Protein AF-A0A5D3FH43-F1 (afdb_monomer_lite)

Secondary structure (DSSP, 8-state):
---HHHHHHHHHHHHHHHHHHHHHHHHHHHHHHHHHHHHHHHH---EEEEEETTTEEEEEEEPPPPP-PPP--HHHHHHHHHHH-GGG---PPPTTGGG-HHHHHHHHHH-GGG------HHHHHHHHHHHHHTTTEEE-TTT--EEE------PPP---------TTHHHHHHHHHHS----HHHHHHHHHHHHHHHHHHHTT--SHHHHHHHHHHHHHTT-

Foldseek 3Di:
DQDPVNVVLVVLLVVLVVVVVVVVVVVVVVVVLVVVVVCCVPPVDQKDFDQDVPPGTDGMDGDDPDDDDDDDPVVVVVVVCCVPPVVPDDDDDDPVVCVDPVVVVVCVVPPVVPDDDDDDPVVVVVQVVQCQVVQQWDQPPVPRDIDRHDHDDDDDPPPDDDDDDDPCRSVVSVVVVVPPPQPPVNVVVVVVVVVVVVVCVVVVNDPVVVVVVVVVVVVVVVD

pLDDT: mean 74.81, std 10.57, range [36.22, 91.56]

Structure (mmCIF, N/CA/C/O backbone):
data_AF-A0A5D3FH43-F1
#
_entry.id   AF-A0A5D3FH43-F1
#
loop_
_atom_site.group_PDB
_atom_site.id
_atom_site.type_symbol
_atom_site.label_atom_id
_atom_site.label_alt_id
_atom_site.label_comp_id
_atom_site.label_asym_id
_atom_site.label_entity_id
_atom_site.label_seq_id
_atom_site.pdbx_PDB_ins_code
_atom_site.Cartn_x
_atom_site.Cartn_y
_atom_site.Cartn_z
_atom_site.occupancy
_atom_site.B_iso_or_equiv
_atom_site.auth_seq_id
_atom_site.auth_comp_id
_atom_site.auth_asym_id
_atom_site.auth_atom_id
_atom_site.pdbx_PDB_model_num
ATOM 1 N N . MET A 1 1 ? -21.493 35.448 8.633 1.00 48.53 1 MET A N 1
ATOM 2 C CA . MET A 1 1 ? -20.722 34.663 7.643 1.00 48.53 1 MET A CA 1
ATOM 3 C C . MET A 1 1 ? -19.660 33.893 8.405 1.00 48.53 1 MET A C 1
ATOM 5 O O . MET A 1 1 ? -18.916 34.521 9.143 1.00 48.53 1 MET A O 1
ATOM 9 N N . THR A 1 2 ? -19.633 32.564 8.304 1.00 63.75 2 THR A N 1
ATOM 10 C CA . THR A 1 2 ? -18.610 31.732 8.960 1.00 63.75 2 THR A CA 1
ATOM 11 C C . THR A 1 2 ? -17.252 32.019 8.320 1.00 63.75 2 THR A C 1
ATOM 13 O O . THR A 1 2 ? -17.149 32.016 7.093 1.00 63.75 2 THR A O 1
ATOM 16 N N . SER A 1 3 ? -16.230 32.332 9.119 1.00 87.69 3 SER A N 1
ATOM 17 C CA . SER A 1 3 ? -14.900 32.650 8.590 1.00 87.69 3 SER A CA 1
ATOM 18 C C . SER A 1 3 ? -14.238 31.400 7.996 1.00 87.69 3 SER A C 1
ATOM 20 O O . SER A 1 3 ? -14.531 30.271 8.395 1.00 87.69 3 SER A O 1
ATOM 22 N N . LEU A 1 4 ? -13.313 31.585 7.049 1.00 81.00 4 LEU A N 1
ATOM 23 C CA . LEU A 1 4 ? -12.523 30.481 6.487 1.00 81.00 4 LEU A CA 1
ATOM 24 C C . LEU A 1 4 ? -11.744 29.724 7.577 1.00 81.00 4 LEU A C 1
ATOM 26 O O . LEU A 1 4 ? -11.594 28.508 7.501 1.00 81.00 4 LEU A O 1
ATOM 30 N N . GLN A 1 5 ? -11.293 30.436 8.612 1.00 77.25 5 GLN A N 1
ATOM 31 C CA . GLN A 1 5 ? -10.630 29.842 9.773 1.00 77.25 5 GLN A CA 1
ATOM 32 C C . GLN A 1 5 ? -11.558 28.891 10.534 1.00 77.25 5 GLN A C 1
ATOM 34 O O . GLN A 1 5 ? -11.144 27.786 10.870 1.00 77.25 5 GLN A O 1
ATOM 39 N N . GLU A 1 6 ? -12.818 29.273 10.733 1.00 80.56 6 GLU A N 1
ATOM 40 C CA . GLU A 1 6 ? -13.808 28.448 11.429 1.00 80.56 6 GLU A CA 1
ATOM 41 C C . GLU A 1 6 ? -14.182 27.197 10.616 1.00 80.56 6 GLU A C 1
ATOM 43 O O . GLU A 1 6 ? -14.268 26.090 11.146 1.00 80.56 6 GLU A O 1
ATOM 48 N N . ILE A 1 7 ? -14.317 27.338 9.294 1.00 82.69 7 ILE A N 1
ATOM 49 C CA . ILE A 1 7 ? -14.534 26.197 8.391 1.00 82.69 7 ILE A CA 1
ATOM 50 C C . ILE A 1 7 ? -13.342 25.231 8.455 1.00 82.69 7 ILE A C 1
ATOM 52 O O . ILE A 1 7 ? -13.537 24.025 8.612 1.00 82.69 7 ILE A O 1
ATOM 56 N N . ASN A 1 8 ? -12.112 25.749 8.399 1.00 82.69 8 ASN A N 1
ATOM 57 C CA . ASN A 1 8 ? -10.904 24.930 8.490 1.00 82.69 8 ASN A CA 1
ATOM 58 C C . ASN A 1 8 ? -10.793 24.231 9.853 1.00 82.69 8 ASN A C 1
ATOM 60 O O . ASN A 1 8 ? -10.507 23.035 9.891 1.00 82.69 8 ASN A O 1
ATOM 64 N N . ARG A 1 9 ? -11.091 24.924 10.962 1.00 82.62 9 ARG A N 1
ATOM 65 C CA . ARG A 1 9 ? -11.104 24.341 12.314 1.00 82.62 9 ARG A CA 1
ATOM 66 C C . ARG A 1 9 ? -12.044 23.137 12.392 1.00 82.62 9 ARG A C 1
ATOM 68 O O . ARG A 1 9 ? -11.632 22.073 12.852 1.00 82.62 9 ARG A O 1
ATOM 75 N N . ARG A 1 10 ? -13.273 23.263 11.877 1.00 85.19 10 ARG A N 1
ATOM 76 C CA . ARG A 1 10 ? -14.259 22.166 11.858 1.00 85.19 10 ARG A CA 1
ATOM 77 C C . ARG A 1 10 ? -13.770 20.944 11.081 1.00 85.19 10 ARG A C 1
ATOM 79 O O . ARG A 1 10 ? -13.979 19.817 11.524 1.00 85.19 10 ARG A O 1
ATOM 86 N N . VAL A 1 11 ? -13.115 21.157 9.939 1.00 85.94 11 VAL A N 1
ATOM 87 C CA . VAL A 1 11 ? -12.571 20.066 9.115 1.00 85.94 11 VAL A CA 1
ATOM 88 C C . VAL A 1 11 ? -11.426 19.349 9.833 1.00 85.94 11 VAL A C 1
ATOM 90 O O . VAL A 1 11 ? -11.391 18.119 9.850 1.00 85.94 11 VAL A O 1
ATOM 93 N N . VAL A 1 12 ? -10.513 20.095 10.461 1.00 87.12 12 VAL A N 1
ATOM 94 C CA . VAL A 1 12 ? -9.390 19.508 11.206 1.00 87.12 12 VAL A CA 1
ATOM 95 C C . VAL A 1 12 ? -9.900 18.716 12.415 1.00 87.12 12 VAL A C 1
ATOM 97 O O . VAL A 1 12 ? -9.485 17.574 12.601 1.00 87.12 12 VAL A O 1
ATOM 100 N N . LEU A 1 13 ? -10.865 19.248 13.173 1.00 85.12 13 LEU A N 1
ATOM 101 C CA . LEU A 1 13 ? -11.499 18.539 14.293 1.00 85.12 13 LEU A CA 1
ATOM 102 C C . LEU A 1 13 ? -12.176 17.236 13.856 1.00 85.12 13 LEU A C 1
ATOM 104 O O . LEU A 1 13 ? -11.986 16.192 14.481 1.00 85.12 13 LEU A O 1
ATOM 108 N N . ALA A 1 14 ? -12.939 17.270 12.761 1.00 82.75 14 ALA A N 1
ATOM 109 C CA . ALA A 1 14 ? -13.582 16.076 12.221 1.00 82.75 14 ALA A CA 1
ATOM 110 C C . ALA A 1 14 ? -12.554 15.006 11.814 1.00 82.75 14 ALA A C 1
ATOM 112 O O . ALA A 1 14 ? -12.770 13.820 12.070 1.00 82.75 14 ALA A O 1
ATOM 113 N N . LYS A 1 15 ? -11.415 15.419 11.236 1.00 82.38 15 LYS A N 1
ATOM 114 C CA . LYS A 1 15 ? -10.318 14.506 10.890 1.00 82.38 15 LYS A CA 1
ATOM 115 C C . LYS A 1 15 ? -9.721 13.847 12.132 1.00 82.38 15 LYS A C 1
ATOM 117 O O . LYS A 1 15 ? -9.587 12.627 12.135 1.00 82.38 15 LYS A O 1
ATOM 122 N N . VAL A 1 16 ? -9.418 14.613 13.183 1.00 84.62 16 VAL A N 1
ATOM 123 C CA . VAL A 1 16 ? -8.842 14.043 14.413 1.00 84.62 16 VAL A CA 1
ATOM 124 C C . VAL A 1 16 ? -9.813 13.057 15.074 1.00 84.62 16 VAL A C 1
ATOM 126 O O . VAL A 1 16 ? -9.422 11.935 15.388 1.00 84.62 16 VAL A O 1
ATOM 129 N N . ARG A 1 17 ? -11.105 13.401 15.173 1.00 83.06 17 ARG A N 1
ATOM 130 C CA . ARG A 1 17 ? -12.132 12.493 15.720 1.00 83.06 17 ARG A CA 1
ATOM 131 C C . ARG A 1 17 ? -12.274 11.205 14.907 1.00 83.06 17 ARG A C 1
ATOM 133 O O . ARG A 1 17 ? -12.411 10.133 15.487 1.00 83.06 17 ARG A O 1
ATOM 140 N N . SER A 1 18 ? -12.220 11.293 13.576 1.00 78.25 18 SER A N 1
ATOM 141 C CA . SER A 1 18 ? -12.262 10.112 12.705 1.00 78.25 18 SER A CA 1
ATOM 142 C C . SER A 1 18 ? -11.043 9.211 12.904 1.00 78.25 18 SER A C 1
ATOM 144 O O . SER A 1 18 ? -11.188 7.990 12.920 1.00 78.25 18 SER A O 1
ATOM 146 N N . GLU A 1 19 ? -9.849 9.790 13.038 1.00 83.94 19 GLU A N 1
ATOM 147 C CA . GLU A 1 19 ? -8.615 9.038 13.294 1.00 83.94 19 GLU A CA 1
ATOM 148 C C . GLU A 1 19 ? -8.678 8.340 14.660 1.00 83.94 19 GLU A C 1
ATOM 150 O O . GLU A 1 19 ? -8.399 7.143 14.742 1.00 83.94 19 GLU A O 1
ATOM 155 N N . ARG A 1 20 ? -9.146 9.035 15.705 1.00 81.25 20 ARG A N 1
ATOM 156 C CA . ARG A 1 20 ? -9.315 8.463 17.048 1.00 81.25 20 ARG A CA 1
ATOM 157 C C . ARG A 1 20 ? -10.347 7.339 17.083 1.00 81.25 20 ARG A C 1
ATOM 159 O O . ARG A 1 20 ? -10.037 6.258 17.560 1.00 81.25 20 ARG A O 1
ATOM 166 N N . ALA A 1 21 ? -11.523 7.545 16.491 1.00 77.38 21 ALA A N 1
ATOM 167 C CA . ALA A 1 21 ? -12.544 6.501 16.380 1.00 77.38 21 ALA A CA 1
ATOM 168 C C . ALA A 1 21 ? -12.035 5.274 15.601 1.00 77.38 21 ALA A C 1
ATOM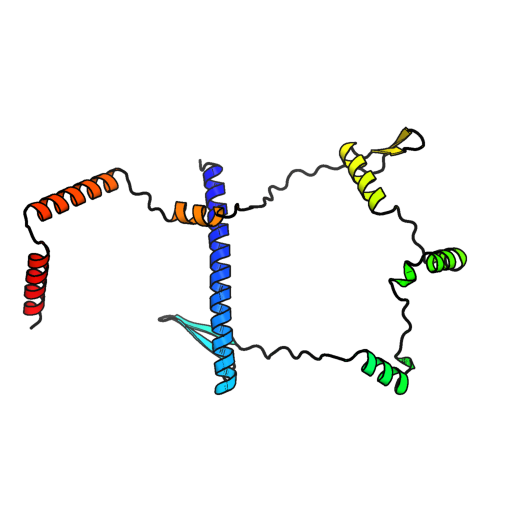 170 O O . ALA A 1 21 ? -12.389 4.140 15.915 1.00 77.38 21 ALA A O 1
ATOM 171 N N . THR A 1 22 ? -11.176 5.486 14.598 1.00 79.56 22 THR A N 1
ATOM 172 C CA . THR A 1 22 ? -10.539 4.387 13.857 1.00 79.56 22 THR A CA 1
ATOM 173 C C . THR A 1 22 ? -9.554 3.615 14.737 1.00 79.56 22 THR A C 1
ATOM 175 O O . THR A 1 22 ? -9.522 2.387 14.668 1.00 79.56 22 THR A O 1
ATOM 178 N N . ALA A 1 23 ? -8.768 4.311 15.565 1.00 76.19 23 ALA A N 1
ATOM 179 C CA . ALA A 1 23 ? -7.858 3.688 16.524 1.00 76.19 23 ALA A CA 1
ATOM 180 C C . ALA A 1 23 ? -8.623 2.916 17.612 1.00 76.19 23 ALA A C 1
ATOM 182 O O . ALA A 1 23 ? -8.384 1.728 17.785 1.00 76.19 23 ALA A O 1
ATOM 183 N N . GLU A 1 24 ? -9.621 3.541 18.243 1.00 77.38 24 GLU A N 1
ATOM 184 C CA . GLU A 1 24 ? -10.489 2.908 19.246 1.00 77.38 24 GLU A CA 1
ATOM 185 C C . GLU A 1 24 ? -11.175 1.649 18.689 1.00 77.38 24 GLU A C 1
ATOM 187 O O . GLU A 1 24 ? -11.206 0.605 19.340 1.00 77.38 24 GLU A O 1
ATOM 192 N N . TYR A 1 25 ? -11.679 1.710 17.450 1.00 76.25 25 TYR A N 1
ATOM 193 C CA . TYR A 1 25 ? -12.242 0.542 16.772 1.00 76.25 25 TYR A CA 1
ATOM 194 C C . TYR A 1 25 ? -11.202 -0.562 16.558 1.00 76.25 25 TYR A C 1
ATOM 196 O O . TYR A 1 25 ? -11.518 -1.739 16.731 1.00 76.25 25 TYR A O 1
ATOM 204 N N . LYS A 1 26 ? -9.973 -0.204 16.169 1.00 79.06 26 LYS A N 1
ATOM 205 C CA . LYS A 1 26 ? -8.891 -1.169 15.961 1.00 79.06 26 LYS A CA 1
ATOM 206 C C . LYS A 1 26 ? -8.534 -1.881 17.267 1.00 79.06 26 LYS A C 1
ATOM 208 O O . LYS A 1 26 ? -8.472 -3.108 17.264 1.00 79.06 26 LYS A O 1
ATOM 213 N N . ASP A 1 27 ? -8.383 -1.139 18.358 1.00 78.25 27 ASP A N 1
ATOM 214 C CA . ASP A 1 27 ? -8.044 -1.688 19.673 1.00 78.25 27 ASP A CA 1
ATOM 215 C C . ASP A 1 27 ? -9.171 -2.593 20.199 1.00 78.25 27 ASP A C 1
ATOM 217 O O . ASP A 1 27 ? -8.938 -3.738 20.591 1.00 78.25 27 ASP A O 1
ATOM 221 N N . ALA A 1 28 ? -10.425 -2.131 20.118 1.00 75.75 28 ALA A N 1
ATOM 222 C CA . ALA A 1 28 ? -11.593 -2.921 20.514 1.00 75.75 28 ALA A CA 1
ATOM 223 C C . ALA A 1 28 ? -11.732 -4.205 19.683 1.00 7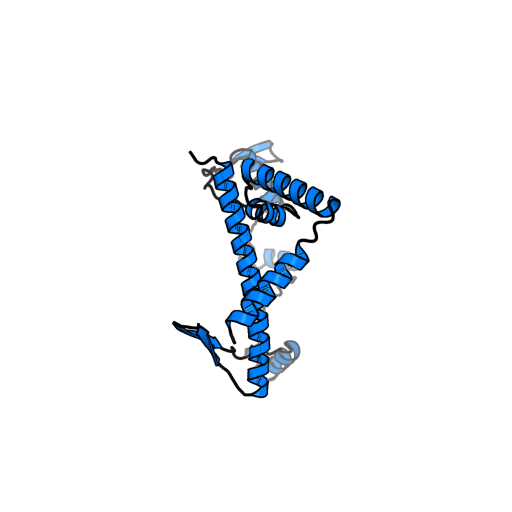5.75 28 ALA A C 1
ATOM 225 O O . ALA A 1 28 ? -12.097 -5.264 20.202 1.00 75.75 28 ALA A O 1
ATOM 226 N N . ARG A 1 29 ? -11.424 -4.125 18.386 1.00 77.06 29 ARG A N 1
ATOM 227 C CA . ARG A 1 29 ? -11.418 -5.279 17.493 1.00 77.06 29 ARG A CA 1
ATOM 228 C C . ARG A 1 29 ? -10.328 -6.277 17.869 1.00 77.06 29 ARG A C 1
ATOM 230 O O . ARG A 1 29 ? -10.622 -7.467 17.906 1.00 77.06 29 ARG A O 1
ATOM 237 N N . GLU A 1 30 ? -9.114 -5.824 18.163 1.00 79.25 30 GLU A N 1
ATOM 238 C CA . GLU A 1 30 ? -8.016 -6.704 18.573 1.00 79.25 30 GLU A CA 1
ATOM 239 C C . GLU A 1 30 ? -8.351 -7.448 19.875 1.00 79.25 30 GLU A C 1
ATOM 241 O O . GLU A 1 30 ? -8.216 -8.671 19.946 1.00 79.25 30 GLU A O 1
ATOM 246 N N . MET A 1 31 ? -8.898 -6.743 20.872 1.00 75.38 31 MET A N 1
ATOM 247 C CA . MET A 1 31 ? -9.379 -7.363 22.112 1.00 75.38 31 MET A CA 1
ATOM 248 C C . MET A 1 31 ? -10.475 -8.407 21.849 1.00 75.38 31 MET A C 1
ATOM 250 O O . MET A 1 31 ? -10.443 -9.504 22.414 1.00 75.38 31 MET A O 1
ATOM 254 N N . ALA A 1 32 ? -11.438 -8.091 20.976 1.00 76.31 32 ALA A N 1
ATOM 255 C CA . ALA A 1 32 ? -12.510 -9.013 20.612 1.00 76.31 32 ALA A CA 1
ATOM 256 C C . ALA A 1 32 ? -11.983 -10.252 19.867 1.00 76.31 32 ALA A C 1
ATOM 258 O O . ALA A 1 32 ? -12.415 -11.367 20.158 1.00 76.31 32 ALA A O 1
ATOM 259 N N . GLU A 1 33 ? -11.035 -10.083 18.941 1.00 75.69 33 GLU A N 1
ATOM 260 C CA . GLU A 1 33 ? -10.400 -11.182 18.206 1.00 75.69 33 GLU A CA 1
ATOM 261 C C . GLU A 1 33 ? -9.631 -12.117 19.155 1.00 75.69 33 GLU A C 1
ATOM 263 O O . GLU A 1 33 ? -9.796 -13.336 19.068 1.00 75.69 33 GLU A O 1
ATOM 268 N N . GLN A 1 34 ? -8.868 -11.580 20.114 1.00 78.06 34 GLN A N 1
ATOM 269 C CA . GLN A 1 34 ? -8.155 -12.383 21.117 1.00 78.06 34 GLN A CA 1
ATOM 270 C C . GLN A 1 34 ? -9.115 -13.170 22.024 1.00 78.06 34 GLN A C 1
ATOM 272 O O . GLN A 1 34 ? -8.924 -14.373 22.237 1.00 78.06 34 GLN A O 1
ATOM 277 N N . ALA A 1 35 ? -10.167 -12.520 22.531 1.00 75.38 35 ALA A N 1
ATOM 278 C CA . ALA A 1 35 ? -11.159 -13.158 23.393 1.00 75.38 35 ALA A CA 1
ATOM 279 C C . ALA A 1 35 ? -11.933 -14.266 22.659 1.00 75.38 35 ALA A C 1
ATOM 281 O O . ALA A 1 35 ? -12.116 -15.361 23.195 1.00 75.38 35 ALA A O 1
ATOM 282 N N . LEU A 1 36 ? -12.331 -14.018 21.408 1.00 70.62 36 LEU A N 1
ATOM 283 C CA . LEU A 1 36 ? -13.022 -15.006 20.580 1.00 70.62 36 LEU A CA 1
ATOM 284 C C . LEU A 1 36 ? -12.109 -16.160 20.163 1.00 70.62 36 LEU A C 1
ATOM 286 O O . LEU A 1 36 ? -12.548 -17.305 20.178 1.00 70.62 36 LEU A O 1
ATOM 290 N N . ALA A 1 37 ? -10.836 -15.905 19.851 1.00 71.00 37 ALA A N 1
ATOM 291 C CA . ALA A 1 37 ? -9.873 -16.966 19.564 1.00 71.00 37 ALA A CA 1
ATOM 292 C C . ALA A 1 37 ? -9.640 -17.876 20.785 1.00 71.00 37 ALA A C 1
ATOM 294 O O . ALA A 1 37 ? -9.527 -19.096 20.640 1.00 71.00 37 ALA A O 1
ATOM 295 N N . ALA A 1 38 ? -9.597 -17.306 21.994 1.00 73.38 38 ALA A N 1
ATOM 296 C CA . ALA A 1 38 ? -9.505 -18.072 23.235 1.00 73.38 38 ALA A CA 1
ATOM 297 C C . ALA A 1 38 ? -10.772 -18.907 23.499 1.00 73.38 38 ALA A C 1
ATOM 299 O O . ALA A 1 38 ? -10.658 -20.075 23.877 1.00 73.38 38 ALA A O 1
ATOM 300 N N . ALA A 1 39 ? -11.959 -18.339 23.258 1.00 68.81 39 ALA A N 1
ATOM 301 C CA . ALA A 1 39 ? -13.238 -19.038 23.387 1.00 68.81 39 ALA A CA 1
ATOM 302 C C . ALA A 1 39 ? -13.390 -20.169 22.354 1.00 68.81 39 ALA A C 1
ATOM 304 O O . ALA A 1 39 ? -13.775 -21.280 22.710 1.00 68.81 39 ALA A O 1
ATOM 305 N N . TYR A 1 40 ? -12.995 -19.942 21.097 1.00 66.88 40 TYR A N 1
ATOM 306 C CA . TYR A 1 40 ? -12.991 -20.974 20.058 1.00 66.88 40 TYR A CA 1
ATOM 307 C C . TYR A 1 40 ? -12.088 -22.157 20.436 1.00 66.88 40 TYR A C 1
ATOM 309 O O . TYR A 1 40 ? -12.510 -23.307 20.348 1.00 66.88 40 TYR A O 1
ATOM 317 N N . LYS A 1 41 ? -10.870 -21.896 20.935 1.00 66.38 41 LYS A N 1
ATOM 318 C CA . LYS A 1 41 ? -9.932 -22.955 21.357 1.00 66.38 41 LYS A CA 1
ATOM 319 C C . LYS A 1 41 ? -10.423 -23.787 22.545 1.00 66.38 41 LYS A C 1
ATOM 321 O O . LYS A 1 41 ? -10.066 -24.957 22.633 1.00 66.38 41 LYS A O 1
ATOM 326 N N . LYS A 1 42 ? -11.168 -23.189 23.481 1.00 70.38 42 LYS A N 1
ATOM 327 C CA . LYS A 1 42 ? -11.619 -23.865 24.711 1.00 70.38 42 LYS A CA 1
ATOM 328 C C . LYS A 1 42 ? -12.984 -24.533 24.569 1.00 70.38 42 LYS A C 1
ATOM 330 O O . LYS A 1 42 ? -13.190 -25.603 25.128 1.00 70.38 42 LYS A O 1
ATOM 335 N N . GLU A 1 43 ? -13.903 -23.897 23.851 1.00 71.81 43 GLU A N 1
ATOM 336 C CA . GLU A 1 43 ? -15.333 -24.230 23.868 1.00 71.81 43 GLU A CA 1
ATOM 337 C C . GLU A 1 43 ? -15.918 -24.437 22.460 1.00 71.81 43 GLU A C 1
ATOM 339 O O . GLU A 1 43 ? -17.092 -24.769 22.326 1.00 71.81 43 GLU A O 1
ATOM 344 N N . GLY A 1 44 ? -15.124 -24.252 21.395 1.00 63.91 44 GLY A N 1
ATOM 345 C CA . GLY A 1 44 ? -15.575 -24.419 20.007 1.00 63.91 44 GLY A CA 1
ATOM 346 C C . GLY A 1 44 ? -16.552 -23.338 19.530 1.00 63.91 44 GLY A C 1
ATOM 347 O O . GLY A 1 44 ? -17.257 -23.526 18.541 1.00 63.91 44 GLY A O 1
ATOM 348 N N . VAL A 1 45 ? -16.632 -22.203 20.230 1.00 66.88 45 VAL A N 1
ATOM 349 C CA . VAL A 1 45 ? -17.583 -21.130 19.914 1.00 66.88 45 VAL A CA 1
ATOM 350 C C . VAL A 1 45 ? -17.099 -20.324 18.705 1.00 66.88 45 VAL A C 1
ATOM 352 O O . VAL A 1 45 ? -16.169 -19.528 18.798 1.00 66.88 45 VAL A O 1
ATOM 355 N N . GLU A 1 46 ? -17.753 -20.512 17.558 1.00 60.28 46 GLU A N 1
ATOM 356 C CA . GLU A 1 46 ? -17.418 -19.829 16.295 1.00 60.28 46 GLU A CA 1
ATOM 357 C C . GLU A 1 46 ? -18.069 -18.446 16.138 1.00 60.28 46 GLU A C 1
ATOM 359 O O . GLU A 1 46 ? -17.593 -17.612 15.361 1.00 60.28 46 GLU A O 1
ATOM 364 N N . LYS A 1 47 ? -19.190 -18.202 16.830 1.00 68.19 47 LYS A N 1
ATOM 365 C CA . LYS A 1 47 ? -20.029 -17.004 16.668 1.00 68.19 47 LYS A CA 1
ATOM 366 C C . LYS A 1 47 ? -20.593 -16.542 18.004 1.00 68.19 47 LYS A C 1
ATOM 368 O O . LYS A 1 47 ? -21.204 -17.335 18.713 1.00 68.19 47 LYS A O 1
ATOM 373 N N . LEU A 1 48 ? -20.490 -15.245 18.289 1.00 71.69 48 LEU A N 1
ATOM 374 C CA . LEU A 1 48 ? -21.089 -14.621 19.470 1.00 71.69 48 LEU A CA 1
ATOM 375 C C . LEU A 1 48 ? -22.044 -13.494 19.059 1.00 71.69 48 LEU A C 1
ATOM 377 O O . LEU A 1 48 ? -21.697 -12.643 18.239 1.00 71.69 48 LEU A O 1
ATOM 381 N N . ALA A 1 49 ? -23.262 -13.487 19.601 1.00 73.06 49 ALA A N 1
ATOM 382 C CA . ALA A 1 49 ? -24.238 -12.429 19.347 1.00 73.06 49 ALA A CA 1
ATOM 383 C C . ALA A 1 49 ? -23.939 -11.184 20.201 1.00 73.06 49 ALA A C 1
ATOM 385 O O . ALA A 1 49 ? -23.652 -11.302 21.388 1.00 73.06 49 ALA A O 1
ATOM 386 N N . VAL A 1 50 ? -24.066 -9.998 19.607 1.00 75.12 50 VAL A N 1
ATOM 387 C CA . VAL A 1 50 ? -23.989 -8.705 20.298 1.00 75.12 50 VAL A CA 1
ATOM 388 C C . VAL A 1 50 ? -25.408 -8.257 20.634 1.00 75.12 50 VAL A C 1
ATOM 390 O O . VAL A 1 50 ? -26.242 -8.105 19.736 1.00 75.12 50 VAL A O 1
ATOM 393 N N . LEU A 1 51 ? -25.680 -8.064 21.922 1.00 70.88 51 LEU A N 1
ATOM 394 C CA . LEU A 1 51 ? -26.969 -7.633 22.462 1.00 70.88 51 LEU A CA 1
ATOM 395 C C . LEU A 1 51 ? -26.818 -6.224 23.046 1.00 70.88 51 LEU A C 1
ATOM 397 O O . LEU A 1 51 ? -25.857 -5.972 23.770 1.00 70.88 51 LEU A O 1
ATOM 401 N N . LEU A 1 52 ? -27.767 -5.330 22.766 1.00 63.78 52 LEU A N 1
ATOM 402 C CA . LEU A 1 52 ? -27.859 -4.033 23.441 1.00 63.78 52 LEU A CA 1
ATOM 403 C C . LEU A 1 52 ? -29.037 -4.021 24.427 1.00 63.78 52 LEU A C 1
ATOM 405 O O . LEU A 1 52 ? -30.126 -4.496 24.075 1.00 63.78 52 LEU A O 1
ATOM 409 N N . PRO A 1 53 ? -28.860 -3.455 25.639 1.00 58.50 53 PRO A N 1
ATOM 410 C CA . PRO A 1 53 ? -29.949 -3.289 26.597 1.00 58.50 53 PRO A CA 1
ATOM 411 C C . PRO A 1 53 ? -31.117 -2.515 25.972 1.00 58.50 53 PRO A C 1
ATOM 413 O O . PRO A 1 53 ? -30.934 -1.426 25.436 1.00 58.50 53 PRO A O 1
ATOM 416 N N . GLY A 1 54 ? -32.317 -3.096 25.998 1.00 66.56 54 GLY A N 1
ATOM 417 C CA . GLY A 1 54 ? -33.540 -2.489 25.455 1.00 66.56 54 GLY A CA 1
ATOM 418 C C . GLY A 1 54 ? -33.776 -2.662 23.946 1.00 66.56 54 GLY A C 1
ATOM 419 O O . GLY A 1 54 ? -34.917 -2.532 23.515 1.00 66.56 54 GLY A O 1
ATOM 420 N N . ALA A 1 55 ? -32.758 -3.012 23.149 1.00 63.03 55 ALA A N 1
ATOM 421 C CA . ALA A 1 55 ? -32.880 -3.164 21.688 1.00 63.03 55 ALA A CA 1
ATOM 422 C C . ALA A 1 55 ? -32.740 -4.617 21.187 1.00 63.03 55 ALA A C 1
ATOM 424 O O . ALA A 1 55 ? -33.027 -4.908 20.027 1.00 63.03 55 ALA A O 1
ATOM 425 N N . GLY A 1 56 ? -32.317 -5.546 22.051 1.00 75.00 56 GLY A N 1
ATOM 426 C CA . GLY A 1 56 ? -32.128 -6.949 21.683 1.00 75.00 56 GLY A CA 1
ATOM 427 C C . GLY A 1 56 ? -30.849 -7.178 20.871 1.00 75.00 56 GLY A C 1
ATOM 428 O O . GLY A 1 56 ? -29.838 -6.507 21.079 1.00 75.00 56 GLY A O 1
ATOM 429 N N . LYS A 1 57 ? -30.855 -8.179 19.981 1.00 72.31 57 LYS A N 1
ATOM 430 C CA . LYS A 1 57 ? -29.680 -8.564 19.178 1.00 72.31 57 LYS A CA 1
ATOM 431 C C . LYS A 1 57 ? -29.441 -7.568 18.053 1.00 72.31 57 LYS A C 1
ATOM 433 O O . LYS A 1 57 ? -30.288 -7.416 17.181 1.00 72.31 57 LYS A O 1
ATOM 438 N N . VAL A 1 58 ? -28.252 -6.975 18.037 1.00 68.75 58 VAL A N 1
ATOM 439 C CA . VAL A 1 58 ? -27.872 -5.942 17.063 1.00 68.75 58 VAL A CA 1
ATOM 440 C C . VAL A 1 58 ? -26.808 -6.396 16.070 1.00 68.75 58 VAL A C 1
ATOM 442 O O . VAL A 1 58 ? -26.782 -5.908 14.946 1.00 68.75 58 VAL A O 1
ATOM 445 N N . ALA A 1 59 ? -25.949 -7.350 16.440 1.00 72.25 59 ALA A N 1
ATOM 446 C CA . ALA A 1 59 ? -24.914 -7.879 15.552 1.00 72.25 59 ALA A CA 1
ATOM 447 C C . ALA A 1 59 ? -24.453 -9.282 15.984 1.00 72.25 59 ALA A C 1
ATOM 449 O O . ALA A 1 59 ? -24.954 -9.852 16.957 1.00 72.25 59 ALA A O 1
ATOM 450 N N . ALA A 1 60 ? -23.502 -9.860 15.254 1.00 71.25 60 ALA A N 1
ATOM 451 C CA . ALA A 1 60 ? -22.752 -11.032 15.687 1.00 71.25 60 ALA A CA 1
ATOM 452 C C . ALA A 1 60 ? -21.291 -10.911 15.238 1.00 71.25 60 ALA A C 1
ATOM 454 O O . ALA A 1 60 ? -21.027 -10.460 14.124 1.00 71.25 60 ALA A O 1
ATOM 455 N N . VAL A 1 61 ? -20.361 -11.344 16.086 1.00 67.25 61 VAL A N 1
ATOM 456 C CA . VAL A 1 61 ? -18.928 -11.421 15.776 1.00 67.25 61 VAL A CA 1
ATOM 457 C C . VAL A 1 61 ? -18.581 -12.886 15.519 1.00 67.25 61 VAL A C 1
ATOM 459 O O . VAL A 1 61 ? -18.962 -13.760 16.294 1.00 67.25 61 VAL A O 1
ATOM 462 N N . THR A 1 62 ? -17.933 -13.167 14.388 1.00 66.19 62 THR A N 1
ATOM 463 C CA . THR A 1 62 ? -17.621 -14.528 13.917 1.00 66.19 62 THR A CA 1
ATOM 464 C C . THR A 1 62 ? -16.114 -14.693 13.776 1.00 66.19 62 THR A C 1
ATOM 46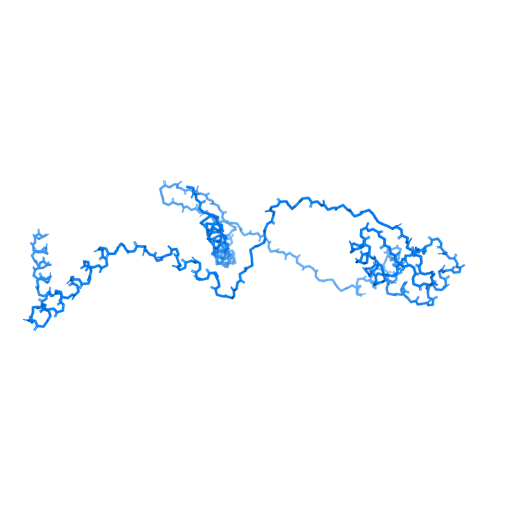6 O O . THR A 1 62 ? -15.460 -13.817 13.208 1.00 66.19 62 THR A O 1
ATOM 469 N N . VAL A 1 63 ? -15.576 -15.825 14.228 1.00 62.47 63 VAL A N 1
ATOM 470 C CA . VAL A 1 63 ? -14.182 -16.210 13.978 1.00 62.47 63 VAL A CA 1
ATOM 471 C C . VAL A 1 63 ? -14.063 -16.681 12.529 1.00 62.47 63 VAL A C 1
ATOM 473 O O . VAL A 1 63 ? -14.697 -17.654 12.125 1.00 62.47 63 VAL A O 1
ATOM 476 N N . LYS A 1 64 ? -13.273 -15.975 11.713 1.00 58.28 64 LYS A N 1
ATOM 477 C CA . LYS A 1 64 ? -12.899 -16.472 10.382 1.00 58.28 64 LYS A CA 1
ATOM 478 C C . LYS A 1 64 ? -11.898 -17.612 10.563 1.00 58.28 64 LYS A C 1
ATOM 480 O O . LYS A 1 64 ? -10.985 -17.481 11.375 1.00 58.28 64 LYS A O 1
ATOM 485 N N . GLN A 1 65 ? -12.069 -18.709 9.823 1.00 51.94 65 GLN A N 1
ATOM 486 C CA . GLN A 1 65 ? -11.084 -19.792 9.804 1.00 51.94 65 GLN A CA 1
ATOM 487 C C . GLN A 1 65 ? -9.689 -19.217 9.534 1.00 51.94 65 GLN A C 1
ATOM 489 O O . GLN A 1 65 ? -9.535 -18.327 8.694 1.00 51.94 65 GLN A O 1
ATOM 494 N N . GLY A 1 66 ? -8.703 -19.693 10.299 1.00 49.81 66 GLY A N 1
ATOM 495 C CA . GLY A 1 66 ? -7.323 -19.241 10.180 1.00 49.81 66 GLY A CA 1
ATOM 496 C C . GLY A 1 66 ? -6.815 -19.442 8.757 1.00 49.81 66 GLY A C 1
ATOM 497 O O . GLY A 1 66 ? -7.111 -20.452 8.121 1.00 49.81 66 GLY A O 1
ATOM 498 N N . THR A 1 67 ? -6.069 -18.464 8.255 1.00 36.22 67 THR A N 1
ATOM 499 C CA . THR A 1 67 ? -5.422 -18.555 6.949 1.00 36.22 67 THR A CA 1
ATOM 500 C C . THR A 1 67 ? -4.507 -19.778 6.933 1.00 36.22 67 THR A C 1
ATOM 502 O O . THR A 1 67 ? -3.573 -19.861 7.728 1.00 36.22 67 THR A O 1
ATOM 505 N N . VAL A 1 68 ? -4.776 -20.731 6.041 1.00 50.31 68 VAL A N 1
ATOM 506 C CA . VAL A 1 68 ? -3.855 -21.835 5.762 1.00 50.31 68 VAL A CA 1
ATOM 507 C C . VAL A 1 68 ? -2.733 -21.264 4.901 1.00 50.31 68 VAL A C 1
ATOM 509 O O . VAL A 1 68 ? -2.946 -20.963 3.730 1.00 50.31 68 VAL A O 1
ATOM 512 N N . SER A 1 69 ? -1.558 -21.058 5.488 1.00 38.59 69 SER A N 1
ATOM 513 C CA . SER A 1 69 ? -0.338 -20.749 4.742 1.00 38.59 69 SER A CA 1
ATOM 514 C C . SER A 1 69 ? 0.423 -22.045 4.489 1.00 38.59 69 SER A C 1
ATOM 516 O O . SER A 1 69 ? 0.767 -22.751 5.436 1.00 38.59 69 SER A O 1
ATOM 518 N N . VAL A 1 70 ? 0.675 -22.350 3.220 1.00 55.66 70 VAL A N 1
ATOM 519 C CA . VAL A 1 70 ? 1.560 -23.439 2.801 1.00 55.66 70 VAL A CA 1
ATOM 520 C C . VAL A 1 70 ? 2.870 -22.794 2.365 1.00 55.66 70 VAL A C 1
ATOM 522 O O . VAL A 1 70 ? 2.862 -21.939 1.485 1.00 55.66 70 VAL A O 1
ATOM 525 N N . GLU A 1 71 ? 3.969 -23.166 3.013 1.00 53.47 71 GLU A N 1
ATOM 526 C CA . GLU A 1 71 ? 5.321 -22.780 2.612 1.00 53.47 71 GLU A CA 1
ATOM 527 C C . GLU A 1 71 ? 5.898 -23.937 1.797 1.00 53.47 71 GLU A C 1
ATOM 529 O O . GLU A 1 71 ? 5.952 -25.072 2.276 1.00 53.47 71 GLU A O 1
ATOM 534 N N . VAL A 1 72 ? 6.227 -23.667 0.537 1.00 76.25 72 VAL A N 1
ATOM 535 C CA . VAL A 1 72 ? 6.727 -24.666 -0.407 1.00 76.25 72 VAL A CA 1
ATOM 536 C C . VAL A 1 72 ? 8.222 -24.452 -0.585 1.00 76.25 72 VAL A C 1
ATOM 538 O O . VAL A 1 72 ? 8.672 -23.331 -0.812 1.00 76.25 72 VAL A O 1
ATOM 541 N N . ASP A 1 73 ? 8.990 -25.533 -0.492 1.00 80.88 73 ASP A N 1
ATOM 542 C CA . ASP A 1 73 ? 10.384 -25.542 -0.925 1.00 80.88 73 ASP A CA 1
ATOM 543 C C . ASP A 1 73 ? 10.415 -25.641 -2.455 1.00 80.88 73 ASP A C 1
ATOM 545 O O . ASP A 1 73 ? 10.242 -26.718 -3.027 1.00 80.88 73 ASP A O 1
ATOM 549 N N . GLU A 1 74 ? 10.595 -24.497 -3.111 1.00 79.25 74 GLU A N 1
ATOM 550 C CA . GLU A 1 74 ? 10.608 -24.385 -4.573 1.00 79.25 74 GLU A CA 1
ATOM 551 C C . GLU A 1 74 ? 11.727 -25.214 -5.223 1.00 79.25 74 GLU A C 1
ATOM 553 O O . GLU A 1 74 ? 11.557 -25.707 -6.336 1.00 79.25 74 GLU A O 1
ATOM 558 N N . ALA A 1 75 ? 12.858 -25.430 -4.539 1.00 77.62 75 ALA A N 1
ATOM 559 C CA . ALA A 1 75 ? 13.952 -26.237 -5.079 1.00 77.62 75 ALA A CA 1
ATOM 560 C C . ALA A 1 75 ? 13.605 -27.731 -5.046 1.00 77.62 75 ALA A C 1
ATOM 562 O O . ALA A 1 75 ? 13.836 -28.447 -6.022 1.00 77.62 75 ALA A O 1
ATOM 563 N N . ALA A 1 76 ? 13.010 -28.197 -3.944 1.00 80.50 76 ALA A N 1
ATOM 564 C CA . ALA A 1 76 ? 12.516 -29.567 -3.844 1.00 80.50 76 ALA A CA 1
ATOM 565 C C . ALA A 1 76 ? 11.334 -29.814 -4.793 1.00 80.50 76 ALA A C 1
ATOM 567 O O . ALA A 1 76 ? 11.244 -30.887 -5.396 1.00 80.50 76 ALA A O 1
ATOM 568 N N . LEU A 1 77 ? 10.450 -28.824 -4.959 1.00 79.62 77 LEU A N 1
ATOM 569 C CA . LEU A 1 77 ? 9.348 -28.888 -5.913 1.00 79.62 77 LEU A CA 1
ATOM 570 C C . LEU A 1 77 ? 9.874 -28.989 -7.346 1.00 79.62 77 LEU A C 1
ATOM 572 O O . LEU A 1 77 ? 9.489 -29.918 -8.050 1.00 79.62 77 LEU A O 1
ATOM 576 N N . LEU A 1 78 ? 10.784 -28.099 -7.754 1.00 83.62 78 LEU A N 1
ATOM 577 C CA . LEU A 1 78 ? 11.374 -28.116 -9.092 1.00 83.62 78 LEU A CA 1
ATOM 578 C C . LEU A 1 78 ? 12.064 -29.452 -9.380 1.00 83.62 78 LEU A C 1
ATOM 580 O O . LEU A 1 78 ? 11.762 -30.064 -10.395 1.00 83.62 78 LEU A O 1
ATOM 584 N N . ALA A 1 79 ? 12.899 -29.955 -8.465 1.00 82.94 79 ALA A N 1
ATOM 585 C CA . ALA A 1 79 ? 13.566 -31.246 -8.643 1.00 82.94 79 ALA A CA 1
ATOM 586 C C . ALA A 1 79 ? 12.565 -32.409 -8.779 1.00 82.94 79 ALA A C 1
ATOM 588 O O . ALA A 1 79 ? 12.744 -33.304 -9.603 1.00 82.94 79 ALA A O 1
ATOM 589 N N . THR A 1 80 ? 11.477 -32.379 -8.002 1.00 77.81 80 THR A N 1
ATOM 590 C CA . THR A 1 80 ? 10.426 -33.404 -8.073 1.00 77.81 80 THR A CA 1
ATOM 591 C C . THR A 1 80 ? 9.671 -33.338 -9.402 1.00 77.81 80 THR A C 1
ATOM 593 O O . THR A 1 80 ? 9.374 -34.381 -9.988 1.00 77.81 80 THR A O 1
ATOM 596 N N . VAL A 1 81 ? 9.364 -32.132 -9.889 1.00 84.81 81 VAL A N 1
ATOM 597 C CA . VAL A 1 81 ? 8.674 -31.916 -11.169 1.00 84.81 81 VAL A CA 1
ATOM 598 C C . VAL A 1 81 ? 9.592 -32.261 -12.343 1.00 84.81 81 VAL A C 1
ATOM 600 O O . VAL A 1 81 ? 9.151 -32.967 -13.239 1.00 84.81 81 VAL A O 1
ATOM 603 N N . GLU A 1 82 ? 10.872 -31.889 -12.312 1.00 86.06 82 GLU A N 1
ATOM 604 C CA . GLU A 1 82 ? 11.869 -32.298 -13.313 1.00 86.06 82 GLU A CA 1
ATOM 605 C C . GLU A 1 82 ? 11.993 -33.827 -13.419 1.00 86.06 82 GLU A C 1
ATOM 607 O O . GLU A 1 82 ? 12.124 -34.363 -14.519 1.00 86.06 82 GLU A O 1
ATOM 612 N N . GLU A 1 83 ? 11.920 -34.543 -12.292 1.00 87.62 83 GLU A N 1
ATOM 613 C CA . GLU A 1 83 ? 12.012 -36.006 -12.266 1.00 87.62 83 GLU A CA 1
ATOM 614 C C . GLU A 1 83 ? 10.735 -36.696 -12.773 1.00 87.62 83 GLU A C 1
ATOM 616 O O . GLU A 1 83 ? 10.814 -37.690 -13.498 1.00 87.62 83 GLU A O 1
ATOM 621 N N . HIS A 1 84 ? 9.553 -36.193 -12.404 1.00 75.81 84 HIS A N 1
ATOM 622 C CA . HIS A 1 84 ? 8.288 -36.901 -12.641 1.00 75.81 84 HIS A CA 1
ATOM 623 C C . HIS A 1 84 ? 7.481 -36.361 -13.828 1.00 75.81 84 HIS A C 1
ATOM 625 O O . HIS A 1 84 ? 6.707 -37.112 -14.424 1.00 75.81 84 HIS A O 1
ATOM 631 N N . GLN A 1 85 ? 7.609 -35.073 -14.145 1.00 81.56 85 GLN A N 1
ATOM 632 C CA . GLN A 1 85 ? 6.848 -34.356 -15.175 1.00 81.56 85 GLN A CA 1
ATOM 633 C C . GLN A 1 85 ? 7.707 -33.248 -15.820 1.00 81.56 85 GLN A C 1
ATOM 635 O O . GLN A 1 85 ? 7.389 -32.066 -15.698 1.00 81.56 85 GLN A O 1
ATOM 640 N N . PRO A 1 86 ? 8.797 -33.603 -16.524 1.00 84.00 86 PRO A N 1
ATOM 641 C CA . PRO A 1 86 ? 9.730 -32.621 -17.084 1.00 84.00 86 PRO A CA 1
ATOM 642 C C . PRO A 1 86 ? 9.089 -31.685 -18.118 1.00 84.00 86 PRO A C 1
ATOM 644 O O . PRO A 1 86 ? 9.554 -30.563 -18.294 1.00 84.00 86 PRO A O 1
ATOM 647 N N . ASP A 1 87 ? 8.009 -32.116 -18.776 1.00 84.44 87 ASP A N 1
ATOM 648 C CA . ASP A 1 87 ? 7.273 -31.301 -19.751 1.00 84.44 87 ASP A CA 1
ATOM 649 C C . ASP A 1 87 ? 6.556 -30.093 -19.108 1.00 84.44 87 ASP A C 1
ATOM 651 O O . ASP A 1 87 ? 6.192 -29.155 -19.814 1.00 84.44 87 ASP A O 1
ATOM 655 N N . GLU A 1 88 ? 6.380 -30.091 -17.781 1.00 83.19 88 GLU A N 1
ATOM 656 C CA . GLU A 1 88 ? 5.794 -28.980 -17.013 1.00 83.19 88 GLU A CA 1
ATOM 657 C C . GLU A 1 88 ? 6.849 -27.953 -16.553 1.00 83.19 88 GLU A C 1
ATOM 659 O O . GLU A 1 88 ? 6.514 -26.951 -15.919 1.00 83.19 88 GLU A O 1
ATOM 664 N N . VAL A 1 89 ? 8.132 -28.170 -16.870 1.00 80.19 89 VAL A N 1
ATOM 665 C CA . VAL A 1 89 ? 9.220 -27.244 -16.529 1.00 80.19 89 VAL A CA 1
ATOM 666 C C . VAL A 1 89 ? 9.473 -26.288 -17.689 1.00 80.19 89 VAL A C 1
ATOM 668 O O . VAL A 1 89 ? 9.996 -26.660 -18.740 1.00 80.19 89 VAL A O 1
ATOM 671 N N . GLU A 1 90 ? 9.126 -25.017 -17.492 1.00 86.44 90 GLU A N 1
ATOM 672 C CA . GLU A 1 90 ? 9.378 -23.961 -18.470 1.00 86.44 90 GLU A CA 1
ATOM 673 C C . GLU A 1 90 ? 10.721 -23.264 -18.215 1.00 86.44 90 GLU A C 1
ATOM 675 O O . GLU A 1 90 ? 11.032 -22.831 -17.104 1.00 86.44 90 GLU A O 1
ATOM 680 N N . LEU A 1 91 ? 11.502 -23.075 -19.282 1.00 81.38 91 LEU A N 1
ATOM 681 C CA . LEU A 1 91 ? 12.681 -22.214 -19.256 1.00 81.38 91 LEU A CA 1
ATOM 682 C C . LEU A 1 91 ? 12.281 -20.778 -19.592 1.00 81.38 91 LEU A C 1
ATOM 684 O O . LEU A 1 91 ? 12.133 -20.408 -20.759 1.00 81.38 91 LEU A O 1
ATOM 688 N N . VAL A 1 92 ? 12.156 -19.956 -18.558 1.00 83.50 92 VAL A N 1
ATOM 689 C CA . VAL A 1 92 ? 11.924 -18.517 -18.695 1.00 83.50 92 VAL A CA 1
ATOM 690 C C . VAL A 1 92 ? 13.254 -17.776 -18.585 1.00 83.50 92 VAL A C 1
ATOM 692 O O . VAL A 1 92 ? 14.118 -18.121 -17.780 1.00 83.50 92 VAL A O 1
ATOM 695 N N . ALA A 1 93 ? 13.441 -16.747 -19.413 1.00 80.38 93 ALA A N 1
ATOM 696 C CA . ALA A 1 93 ? 14.625 -15.901 -19.332 1.00 80.38 93 ALA A CA 1
ATOM 697 C C . ALA A 1 93 ? 14.647 -15.127 -18.007 1.00 80.38 93 ALA A C 1
ATOM 699 O O . ALA A 1 93 ? 13.671 -14.460 -17.658 1.00 80.38 93 ALA A O 1
ATOM 700 N N . ASP A 1 94 ? 15.785 -15.165 -17.319 1.00 80.44 94 ASP A N 1
ATOM 701 C CA . ASP A 1 94 ? 16.016 -14.368 -16.120 1.00 80.44 94 ASP A CA 1
ATOM 702 C C . ASP A 1 94 ? 15.952 -12.858 -16.457 1.00 80.44 94 ASP A C 1
ATOM 704 O O . ASP A 1 94 ? 16.712 -12.381 -17.314 1.00 80.44 94 ASP A O 1
ATOM 708 N N . PRO A 1 95 ? 15.059 -12.082 -15.810 1.00 80.62 95 PRO A N 1
ATOM 709 C CA . PRO A 1 95 ? 14.954 -10.643 -16.021 1.00 80.62 95 PRO A CA 1
ATOM 710 C C . PRO A 1 95 ? 16.259 -9.870 -15.793 1.00 80.62 95 PRO A C 1
ATOM 712 O O . PRO A 1 95 ? 16.482 -8.869 -16.477 1.00 80.62 95 PRO A O 1
ATOM 715 N N . GLU A 1 96 ? 17.120 -10.302 -14.866 1.00 81.25 96 GLU A N 1
ATOM 716 C CA . GLU A 1 96 ? 18.405 -9.637 -14.615 1.00 81.25 96 GLU A CA 1
ATOM 717 C C . GLU A 1 96 ? 19.383 -9.883 -15.765 1.00 81.25 96 GLU A C 1
ATOM 719 O O . GLU A 1 96 ? 19.998 -8.936 -16.266 1.00 81.25 96 GLU A O 1
ATOM 724 N N . ALA A 1 97 ? 19.442 -11.115 -16.275 1.00 82.06 97 ALA A N 1
ATOM 725 C CA . ALA A 1 97 ? 20.257 -11.464 -17.436 1.00 82.06 97 ALA A CA 1
ATOM 726 C C . ALA A 1 97 ? 19.846 -10.679 -18.696 1.00 82.06 97 ALA A C 1
ATOM 728 O O . ALA A 1 97 ? 20.692 -10.310 -19.508 1.00 82.06 97 ALA A O 1
ATOM 729 N N . LEU A 1 98 ? 18.562 -10.332 -18.846 1.00 84.38 98 LEU A N 1
ATOM 730 C CA . LEU A 1 98 ? 18.085 -9.478 -19.945 1.00 84.38 98 LEU A CA 1
ATOM 731 C C . LEU A 1 98 ? 18.579 -8.023 -19.865 1.00 84.38 98 LEU A C 1
ATOM 733 O O . LEU A 1 98 ? 18.415 -7.264 -20.824 1.00 84.38 98 LEU A O 1
ATOM 737 N N . THR A 1 99 ? 19.182 -7.613 -18.748 1.00 83.44 99 THR A N 1
ATOM 738 C CA . THR A 1 99 ? 19.829 -6.302 -18.608 1.00 83.44 99 THR A CA 1
ATOM 739 C C . THR A 1 99 ? 21.334 -6.335 -18.874 1.00 83.44 99 THR A C 1
ATOM 741 O O . THR A 1 99 ? 21.940 -5.266 -19.000 1.00 83.44 99 THR A O 1
ATOM 744 N N . ASP A 1 100 ? 21.923 -7.526 -19.012 1.00 88.12 100 ASP A N 1
ATOM 745 C CA . ASP A 1 100 ? 23.345 -7.702 -19.287 1.00 88.12 100 ASP A CA 1
ATOM 746 C C . ASP A 1 100 ? 23.720 -7.090 -20.659 1.00 88.12 100 ASP A C 1
ATOM 748 O O . ASP A 1 100 ? 23.050 -7.355 -21.669 1.00 88.12 100 ASP A O 1
ATOM 752 N N . PRO A 1 101 ? 24.777 -6.256 -20.737 1.00 87.12 101 PRO A N 1
ATOM 753 C CA . PRO A 1 101 ? 25.232 -5.653 -21.988 1.00 87.12 101 PRO A CA 1
ATOM 754 C C . PRO A 1 101 ? 25.525 -6.651 -23.114 1.00 87.12 101 PRO A C 1
ATOM 756 O O . PRO A 1 101 ? 25.237 -6.341 -24.274 1.00 87.12 101 PRO A O 1
ATOM 759 N N . ASP A 1 102 ? 26.070 -7.825 -22.799 1.00 89.88 102 ASP A N 1
ATOM 760 C CA . ASP A 1 102 ? 26.428 -8.841 -23.787 1.00 89.88 102 ASP A CA 1
ATOM 761 C C . ASP A 1 102 ? 25.175 -9.532 -24.338 1.00 89.88 102 ASP A C 1
ATOM 763 O O . ASP A 1 102 ? 25.052 -9.723 -25.554 1.00 89.88 102 ASP A O 1
ATOM 767 N N . VAL A 1 103 ? 24.188 -9.800 -23.477 1.00 87.94 103 VAL A N 1
ATOM 768 C CA . VAL A 1 103 ? 22.870 -10.321 -23.879 1.00 87.94 103 VAL A CA 1
ATOM 769 C C . VAL A 1 103 ? 22.129 -9.298 -24.740 1.00 87.94 103 VAL A C 1
ATOM 771 O O . VAL A 1 103 ? 21.619 -9.638 -25.810 1.00 87.94 103 VAL A O 1
ATOM 774 N N . LEU A 1 104 ? 22.128 -8.021 -24.351 1.00 87.75 104 LEU A N 1
ATOM 775 C CA . LEU A 1 104 ? 21.523 -6.941 -25.138 1.00 87.75 104 LEU A CA 1
ATOM 776 C C . LEU A 1 104 ? 22.217 -6.745 -26.492 1.00 87.75 104 LEU A C 1
ATOM 778 O O . LEU A 1 104 ? 21.550 -6.492 -27.499 1.00 87.75 104 LEU A O 1
ATOM 782 N N . ALA A 1 105 ? 23.544 -6.878 -26.549 1.00 87.75 105 ALA A N 1
ATOM 783 C CA . ALA A 1 105 ? 24.299 -6.818 -27.796 1.00 87.75 105 ALA A CA 1
ATOM 784 C C . ALA A 1 105 ? 23.991 -8.016 -28.706 1.00 87.75 105 ALA A C 1
ATOM 786 O O . ALA A 1 105 ? 23.869 -7.850 -29.925 1.00 87.75 105 ALA A O 1
ATOM 787 N N . TRP A 1 106 ? 23.836 -9.211 -28.134 1.00 91.31 106 TRP A N 1
ATOM 788 C CA . TRP A 1 106 ? 23.425 -10.403 -28.869 1.00 91.31 106 TRP A CA 1
ATOM 789 C C . TRP A 1 106 ? 21.998 -10.268 -29.416 1.00 91.31 106 TRP A C 1
ATOM 791 O O . TRP A 1 106 ? 21.784 -10.504 -30.610 1.00 91.31 106 TRP A O 1
ATOM 801 N N . LEU A 1 107 ? 21.055 -9.800 -28.590 1.00 89.88 107 LEU A N 1
ATOM 802 C CA . LEU A 1 107 ? 19.677 -9.506 -28.991 1.00 89.88 107 LEU A CA 1
ATOM 803 C C . LEU A 1 107 ? 19.637 -8.442 -30.091 1.00 89.88 107 LEU A C 1
ATOM 805 O O . LEU A 1 107 ? 18.948 -8.622 -31.089 1.00 89.88 107 LEU A O 1
ATOM 809 N N . GLY A 1 108 ? 20.440 -7.382 -29.987 1.00 88.19 108 GLY A N 1
ATOM 810 C CA . GLY A 1 108 ? 20.519 -6.341 -31.015 1.00 88.19 108 GLY A CA 1
ATOM 811 C C . GLY A 1 108 ? 20.998 -6.844 -32.381 1.00 88.19 108 GLY A C 1
ATOM 812 O O . GLY A 1 108 ? 20.650 -6.248 -33.398 1.00 88.19 108 GLY A O 1
ATOM 813 N N . LYS A 1 109 ? 21.761 -7.944 -32.418 1.00 91.56 109 LYS A N 1
ATOM 814 C CA . LYS A 1 109 ? 22.241 -8.572 -33.660 1.00 91.56 109 LYS A CA 1
ATOM 815 C C . LYS A 1 109 ? 21.258 -9.587 -34.241 1.00 91.56 109 LYS A C 1
ATOM 817 O O . LYS A 1 109 ? 21.129 -9.652 -35.458 1.00 91.56 109 LYS A O 1
ATOM 822 N N . HIS A 1 110 ? 20.593 -10.378 -33.398 1.00 90.56 110 HIS A N 1
ATOM 823 C CA . HIS A 1 110 ? 19.796 -11.526 -33.852 1.00 90.56 110 HIS A CA 1
ATOM 824 C C . HIS A 1 110 ? 18.287 -11.293 -33.792 1.00 90.56 110 HIS A C 1
ATOM 826 O O . HIS A 1 110 ? 17.554 -11.852 -34.601 1.00 90.56 110 HIS A O 1
ATOM 832 N N . ARG A 1 111 ? 17.818 -10.492 -32.832 1.00 88.44 111 ARG A N 1
ATOM 833 C CA . ARG A 1 111 ? 16.402 -10.293 -32.503 1.00 88.44 111 ARG A CA 1
ATOM 834 C C . ARG A 1 111 ? 16.120 -8.843 -32.116 1.00 88.44 111 ARG A C 1
ATOM 836 O O . ARG A 1 111 ? 15.634 -8.539 -31.028 1.00 88.44 111 ARG A O 1
ATOM 843 N N . LEU A 1 112 ? 16.444 -7.924 -33.027 1.00 86.75 112 LEU A N 1
ATOM 844 C CA . LEU A 1 112 ? 16.206 -6.492 -32.827 1.00 86.75 112 LEU A CA 1
ATOM 845 C C . LEU A 1 112 ? 14.713 -6.175 -32.617 1.00 86.75 112 LEU A C 1
ATOM 847 O O . LEU A 1 112 ? 14.388 -5.185 -31.970 1.00 86.75 112 LEU A O 1
ATOM 851 N N . ASP A 1 113 ? 13.819 -7.031 -33.122 1.00 85.88 113 ASP A N 1
ATOM 852 C CA . ASP A 1 113 ? 12.368 -6.978 -32.920 1.00 85.88 113 ASP A CA 1
ATOM 853 C C . ASP A 1 113 ? 11.950 -7.062 -31.443 1.00 85.88 113 ASP A C 1
ATOM 855 O O . ASP A 1 113 ? 10.900 -6.538 -31.078 1.00 85.88 113 ASP A O 1
ATOM 859 N N . LEU A 1 114 ? 12.783 -7.662 -30.586 1.00 84.00 114 LEU A N 1
ATOM 860 C CA . LEU A 1 114 ? 12.532 -7.777 -29.148 1.00 84.00 114 LEU A CA 1
ATOM 861 C C . LEU A 1 114 ? 13.018 -6.557 -28.347 1.00 84.00 114 LEU A C 1
ATOM 863 O O . LEU A 1 114 ? 12.717 -6.439 -27.160 1.00 84.00 114 LEU A O 1
ATOM 867 N N . LEU A 1 115 ? 13.764 -5.635 -28.967 1.00 85.12 115 LEU A N 1
ATOM 868 C CA . LEU A 1 115 ? 14.326 -4.465 -28.293 1.00 85.12 115 LEU A CA 1
ATOM 869 C C . LEU A 1 115 ? 13.535 -3.195 -28.604 1.00 85.12 115 LEU A C 1
ATOM 871 O O . LEU A 1 115 ? 13.433 -2.747 -29.746 1.00 85.12 115 LEU A O 1
ATOM 875 N N . ILE A 1 116 ? 13.060 -2.527 -27.553 1.00 84.56 116 ILE A N 1
ATOM 876 C CA . ILE A 1 116 ? 12.428 -1.212 -27.678 1.00 84.56 116 ILE A CA 1
ATOM 877 C C . ILE A 1 116 ? 13.450 -0.081 -27.539 1.00 84.56 116 ILE A C 1
ATOM 879 O O . ILE A 1 116 ? 14.280 -0.041 -26.626 1.00 84.56 116 ILE A O 1
ATOM 883 N N . ARG A 1 117 ? 13.354 0.915 -28.422 1.00 84.62 117 ARG A N 1
ATOM 884 C CA . ARG A 1 117 ? 14.147 2.144 -28.316 1.00 84.62 117 ARG A CA 1
ATOM 885 C C . ARG A 1 117 ? 13.454 3.104 -27.358 1.00 84.62 117 ARG A C 1
ATOM 887 O O . ARG A 1 117 ? 12.382 3.620 -27.656 1.00 84.62 117 ARG A O 1
ATOM 894 N N . ARG A 1 118 ? 14.089 3.384 -26.220 1.00 85.19 118 ARG A N 1
ATOM 895 C CA . ARG A 1 118 ? 13.607 4.366 -25.238 1.00 85.19 118 ARG A CA 1
ATOM 896 C C . ARG A 1 118 ? 14.669 5.410 -24.915 1.00 85.19 118 ARG A C 1
ATOM 898 O O . ARG A 1 118 ? 15.863 5.118 -24.900 1.00 85.19 118 ARG A O 1
ATOM 905 N N . VAL A 1 119 ? 14.227 6.620 -24.586 1.00 83.44 119 VAL A N 1
ATOM 906 C CA . VAL A 1 119 ? 15.085 7.614 -23.926 1.00 83.44 119 VAL A CA 1
ATOM 907 C C . VAL A 1 119 ? 15.364 7.134 -22.501 1.00 83.44 119 VAL A C 1
ATOM 909 O O . VAL A 1 119 ? 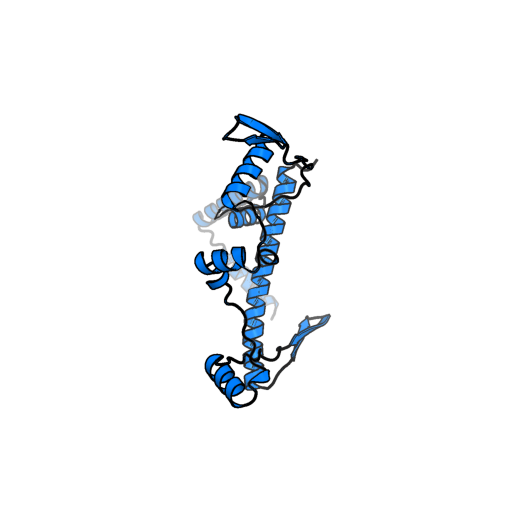14.456 6.656 -21.819 1.00 83.44 119 VAL A O 1
ATOM 912 N N . ARG A 1 120 ? 16.615 7.254 -22.038 1.00 84.88 120 ARG A N 1
ATOM 913 C CA . ARG A 1 120 ? 17.002 6.861 -20.673 1.00 84.88 120 ARG A CA 1
ATOM 914 C C . ARG A 1 120 ? 16.124 7.590 -19.638 1.00 84.88 120 ARG A C 1
ATOM 916 O O . ARG A 1 120 ? 15.975 8.804 -19.775 1.00 84.88 120 ARG A O 1
ATOM 923 N N . PRO A 1 121 ? 15.589 6.915 -18.600 1.00 84.25 121 PRO A N 1
ATOM 924 C CA . PRO A 1 121 ? 14.634 7.516 -17.661 1.00 84.25 121 PRO A CA 1
ATOM 925 C C . PRO A 1 121 ? 15.121 8.812 -17.009 1.00 84.25 121 PRO A C 1
ATOM 927 O O . PRO A 1 121 ? 14.393 9.798 -17.000 1.00 84.25 121 PRO A O 1
ATOM 930 N N . VAL A 1 122 ? 16.379 8.843 -16.558 1.00 84.69 122 VAL A N 1
ATOM 931 C CA . VAL A 1 122 ? 17.001 10.034 -15.952 1.00 84.69 122 VAL A CA 1
ATOM 932 C C . VAL A 1 122 ? 17.012 11.212 -16.928 1.00 84.69 122 VAL A C 1
ATOM 934 O O . VAL A 1 122 ? 16.663 12.335 -16.574 1.00 84.69 122 VAL A O 1
ATOM 937 N N . TRP A 1 123 ? 17.359 10.946 -18.188 1.00 84.88 123 TRP A N 1
ATOM 938 C CA . TRP A 1 123 ? 17.398 11.971 -19.225 1.00 84.88 123 TRP A CA 1
ATOM 939 C C . TRP A 1 123 ? 15.994 12.437 -19.613 1.00 84.88 123 TRP A C 1
ATOM 941 O O . TRP A 1 123 ? 15.750 13.630 -19.751 1.00 84.88 123 TRP A O 1
ATOM 951 N N . ARG A 1 124 ? 15.045 11.501 -19.728 1.00 87.31 124 ARG A N 1
ATOM 952 C CA . ARG A 1 124 ? 13.634 11.809 -19.975 1.00 87.31 124 ARG A CA 1
ATOM 953 C C . ARG A 1 124 ? 13.065 12.694 -18.867 1.00 87.31 124 ARG A C 1
ATOM 955 O O . ARG A 1 124 ? 12.409 13.676 -19.183 1.00 87.31 124 ARG A O 1
ATOM 962 N N . ALA A 1 125 ? 13.324 12.374 -17.601 1.00 84.88 125 ALA A N 1
ATOM 963 C CA . ALA A 1 125 ? 12.853 13.162 -16.465 1.00 84.88 125 ALA A CA 1
ATOM 964 C C . ALA A 1 125 ? 13.391 14.602 -16.510 1.00 84.88 125 ALA A C 1
ATOM 966 O O . ALA A 1 125 ? 12.625 15.547 -16.333 1.00 84.88 125 ALA A O 1
ATOM 967 N N . ALA A 1 126 ? 14.679 14.775 -16.828 1.00 84.50 126 ALA A N 1
ATOM 968 C CA . ALA A 1 126 ? 15.280 16.096 -16.998 1.00 84.50 126 ALA A CA 1
ATOM 969 C C . ALA A 1 126 ? 14.632 16.893 -18.147 1.00 84.50 126 ALA A C 1
ATOM 971 O O . ALA A 1 126 ? 14.270 18.050 -17.951 1.00 84.50 126 ALA A O 1
ATOM 972 N N . LEU A 1 127 ? 14.419 16.264 -19.309 1.00 86.00 127 LEU A N 1
ATOM 973 C CA . LEU A 1 127 ? 13.777 16.909 -20.462 1.00 86.00 127 LEU A CA 1
ATOM 974 C C . LEU A 1 127 ? 12.309 17.265 -20.198 1.00 86.00 127 LEU A C 1
ATOM 976 O O . LEU A 1 127 ? 11.848 18.312 -20.633 1.00 86.00 127 LEU A O 1
ATOM 980 N N . VAL A 1 128 ? 11.569 16.419 -19.478 1.00 84.88 128 VAL A N 1
ATOM 981 C CA . VAL A 1 128 ? 10.173 16.702 -19.104 1.00 84.88 128 VAL A CA 1
ATOM 982 C C . VAL A 1 128 ? 10.097 17.876 -18.129 1.00 84.88 128 VAL A C 1
ATOM 984 O O . VAL A 1 128 ? 9.215 18.724 -18.271 1.00 84.88 128 VAL A O 1
ATOM 987 N N . LYS A 1 129 ? 11.024 17.959 -17.166 1.00 85.50 129 LYS A N 1
ATOM 988 C CA . LYS A 1 129 ? 11.120 19.108 -16.258 1.00 85.50 129 LYS A CA 1
ATOM 989 C C . LYS A 1 129 ? 11.390 20.399 -17.037 1.00 85.50 129 LYS A C 1
ATOM 991 O O . LYS A 1 129 ? 10.638 21.357 -16.893 1.00 85.50 129 LYS A O 1
ATOM 996 N N . GLU A 1 130 ? 12.392 20.382 -17.915 1.00 84.12 130 GLU A N 1
ATOM 997 C CA . GLU A 1 130 ? 12.735 21.514 -18.786 1.00 84.12 130 GLU A CA 1
ATOM 998 C C . GLU A 1 130 ? 11.551 21.936 -19.673 1.00 84.12 130 GLU A C 1
ATOM 1000 O O . GLU A 1 130 ? 11.207 23.116 -19.724 1.00 84.12 130 GLU A O 1
ATOM 1005 N N . ALA A 1 131 ? 10.865 20.974 -20.297 1.00 83.94 131 ALA A N 1
ATOM 1006 C CA . ALA A 1 131 ? 9.681 21.239 -21.108 1.00 83.94 131 ALA A CA 1
ATOM 1007 C C . ALA A 1 131 ? 8.535 21.838 -20.287 1.00 83.94 131 ALA A C 1
ATOM 1009 O O . ALA A 1 131 ? 7.843 22.728 -20.767 1.00 83.94 131 ALA A O 1
ATOM 1010 N N . THR A 1 132 ? 8.332 21.399 -19.045 1.00 83.19 132 THR A N 1
ATOM 1011 C CA . THR A 1 132 ? 7.281 21.949 -18.175 1.00 83.19 132 THR A CA 1
ATOM 1012 C C . THR A 1 132 ? 7.556 23.415 -17.834 1.00 83.19 132 THR A C 1
ATOM 1014 O O . THR A 1 132 ? 6.650 24.240 -17.902 1.00 83.19 132 THR A O 1
ATOM 1017 N N . GLU A 1 133 ? 8.810 23.755 -17.524 1.00 83.69 133 GLU A N 1
ATOM 1018 C CA . GLU A 1 133 ? 9.233 25.126 -17.202 1.00 83.69 133 GLU A CA 1
ATOM 1019 C C . GLU A 1 133 ? 9.171 26.058 -18.423 1.00 83.69 133 GLU A C 1
ATOM 1021 O O . GLU A 1 133 ? 8.856 27.240 -18.292 1.00 83.69 133 GLU A O 1
ATOM 1026 N N . ARG A 1 134 ? 9.432 25.526 -19.622 1.00 80.50 134 ARG A N 1
ATOM 1027 C CA . ARG A 1 134 ? 9.495 26.286 -20.882 1.00 80.50 134 ARG A CA 1
ATOM 1028 C C . ARG A 1 134 ? 8.243 26.156 -21.752 1.00 80.50 134 ARG A C 1
ATOM 1030 O O . ARG A 1 134 ? 8.299 26.397 -22.956 1.00 80.50 134 ARG A O 1
ATOM 1037 N N . GLY A 1 135 ? 7.115 25.750 -21.169 1.00 76.94 135 GLY A N 1
ATOM 1038 C CA . GLY A 1 135 ? 5.828 25.706 -21.870 1.00 76.94 135 GLY A CA 1
ATOM 1039 C C . GLY A 1 135 ? 5.759 24.704 -23.029 1.00 76.94 135 GLY A C 1
ATOM 1040 O O . GLY A 1 135 ? 5.003 24.917 -23.970 1.00 76.94 135 GLY A O 1
ATOM 1041 N N . GLY A 1 136 ? 6.536 23.623 -22.970 1.00 79.62 136 GLY A N 1
ATOM 1042 C CA . GLY A 1 136 ? 6.501 22.508 -23.917 1.00 79.62 136 GLY A CA 1
ATOM 1043 C C . GLY A 1 136 ? 7.778 22.277 -24.718 1.00 79.62 136 GLY A C 1
ATOM 1044 O O . GLY A 1 136 ? 7.863 21.300 -25.467 1.00 79.62 136 GLY A O 1
ATOM 1045 N N . ARG A 1 137 ? 8.773 23.157 -24.573 1.00 80.75 137 ARG A N 1
ATOM 1046 C CA . ARG A 1 137 ? 9.985 23.174 -25.404 1.00 80.75 137 ARG A CA 1
ATOM 1047 C C . ARG A 1 137 ? 11.226 22.709 -24.656 1.00 80.75 137 ARG A C 1
ATOM 1049 O O . ARG A 1 137 ? 11.382 22.985 -23.472 1.00 80.75 137 ARG A O 1
ATOM 1056 N N . ILE A 1 138 ? 12.131 22.056 -25.375 1.00 86.44 138 ILE A N 1
ATOM 1057 C CA . ILE A 1 138 ? 13.468 21.687 -24.893 1.00 86.44 138 ILE A CA 1
ATOM 1058 C C . ILE A 1 138 ? 14.542 22.301 -25.783 1.00 86.44 138 ILE A C 1
ATOM 1060 O O . ILE A 1 138 ? 14.324 22.480 -26.980 1.00 86.44 138 ILE A O 1
ATOM 1064 N N . VAL A 1 139 ? 15.719 22.569 -25.219 1.00 80.88 139 VAL A N 1
ATOM 1065 C CA . VAL A 1 139 ? 16.889 23.007 -25.985 1.00 80.88 139 VAL A CA 1
ATOM 1066 C C . VAL A 1 139 ? 17.764 21.801 -26.315 1.00 80.88 139 VAL A C 1
ATOM 1068 O O . VAL A 1 139 ? 18.292 21.109 -25.437 1.00 80.88 139 VAL A O 1
ATOM 1071 N N . VAL A 1 140 ? 17.986 21.546 -27.602 1.00 80.50 140 VAL A N 1
ATOM 1072 C CA . VAL A 1 140 ? 18.906 20.499 -28.048 1.00 80.50 140 VAL A CA 1
ATOM 1073 C C . VAL A 1 140 ? 20.339 20.953 -27.771 1.00 80.50 140 VAL A C 1
ATOM 1075 O O . VAL A 1 140 ? 20.923 21.719 -28.527 1.00 80.50 140 VAL A O 1
ATOM 1078 N N . LYS A 1 141 ? 20.958 20.439 -26.700 1.00 76.81 141 LYS A N 1
ATOM 1079 C CA . LYS A 1 141 ? 22.303 20.857 -26.236 1.00 76.81 141 LYS A CA 1
ATOM 1080 C C . LYS A 1 141 ? 23.419 20.809 -27.291 1.00 76.81 141 LYS A C 1
ATOM 1082 O O . LYS A 1 141 ? 24.421 21.492 -27.129 1.00 76.81 141 LYS A O 1
ATOM 1087 N N . LYS A 1 142 ? 23.279 19.989 -28.338 1.00 77.06 142 LYS A N 1
ATOM 1088 C CA . LYS A 1 142 ? 24.267 19.883 -29.427 1.00 77.06 142 LYS A CA 1
ATOM 1089 C C . LYS A 1 142 ? 24.114 20.955 -30.507 1.00 77.06 142 LYS A C 1
ATOM 1091 O O . LYS A 1 142 ? 25.105 21.282 -31.145 1.00 77.06 142 LYS A O 1
ATOM 1096 N N . THR A 1 143 ? 22.904 21.457 -30.734 1.00 74.25 143 THR A N 1
ATOM 1097 C CA . THR A 1 143 ? 22.595 22.382 -31.838 1.00 74.25 143 THR A CA 1
ATOM 1098 C C . THR A 1 143 ? 22.108 23.745 -31.349 1.00 74.25 143 THR A C 1
ATOM 1100 O O . THR A 1 143 ? 22.072 24.687 -32.128 1.00 74.25 143 THR A O 1
ATOM 1103 N N . GLY A 1 144 ? 21.756 23.868 -30.066 1.00 74.31 144 GLY A N 1
ATOM 1104 C CA . GLY A 1 144 ? 21.163 25.072 -29.481 1.00 74.31 144 GLY A CA 1
ATOM 1105 C C . GLY A 1 144 ? 19.719 25.326 -29.917 1.00 74.31 144 GLY A C 1
ATOM 1106 O O . GLY A 1 144 ? 19.154 26.354 -29.566 1.00 74.31 144 GLY A O 1
ATOM 1107 N N . GLU A 1 145 ? 19.124 24.407 -30.676 1.00 80.56 145 GLU A N 1
ATOM 1108 C CA . GLU A 1 145 ? 17.795 24.563 -31.261 1.00 80.56 145 GLU A CA 1
ATOM 1109 C C . GLU A 1 145 ? 16.694 24.261 -30.237 1.00 80.56 145 GLU A C 1
ATOM 1111 O O . GLU A 1 145 ? 16.780 23.274 -29.498 1.00 80.56 145 GLU A O 1
ATOM 1116 N N . GLU A 1 146 ? 15.656 25.100 -30.196 1.00 79.81 146 GLU A N 1
ATOM 1117 C CA . GLU A 1 146 ? 14.458 24.854 -29.391 1.00 79.81 146 GLU A CA 1
ATOM 1118 C C . GLU A 1 146 ? 13.473 23.970 -30.156 1.00 79.81 146 GLU A C 1
ATOM 1120 O O . GLU A 1 146 ? 13.002 24.334 -31.231 1.00 79.81 146 GLU A O 1
ATOM 1125 N N . VAL A 1 147 ? 13.123 22.825 -29.575 1.00 82.38 147 VAL A N 1
ATOM 1126 C CA . VAL A 1 147 ? 12.171 21.875 -30.157 1.00 82.38 147 VAL A CA 1
ATOM 1127 C C . VAL A 1 147 ? 10.987 21.707 -29.214 1.00 82.38 147 VAL A C 1
ATOM 1129 O O . VAL A 1 147 ? 11.156 21.430 -28.025 1.00 82.38 147 VAL A O 1
ATOM 1132 N N . GLU A 1 148 ? 9.774 21.863 -29.740 1.00 80.12 148 GLU A N 1
ATOM 1133 C CA . GLU A 1 148 ? 8.538 21.595 -29.003 1.00 80.12 148 GLU A CA 1
ATOM 1134 C C . GLU A 1 148 ? 8.287 20.085 -28.929 1.00 80.12 148 GLU A C 1
ATOM 1136 O O . GLU A 1 148 ? 8.178 19.410 -29.951 1.00 80.12 148 GLU A O 1
ATOM 1141 N N . ILE A 1 149 ? 8.224 19.544 -27.710 1.00 81.06 149 ILE A N 1
ATOM 1142 C CA . ILE A 1 149 ? 8.068 18.102 -27.459 1.00 81.06 149 ILE A CA 1
ATOM 1143 C C . ILE A 1 149 ? 6.832 17.758 -26.626 1.00 81.06 149 ILE A C 1
ATOM 1145 O O . ILE A 1 149 ? 6.506 16.580 -26.473 1.00 81.06 149 ILE A O 1
ATOM 1149 N N . ALA A 1 150 ? 6.161 18.755 -26.048 1.00 76.25 150 ALA A N 1
ATOM 1150 C CA . ALA A 1 150 ? 5.000 18.547 -25.197 1.00 76.25 150 ALA A CA 1
ATOM 1151 C C . ALA A 1 150 ? 4.052 19.746 -25.248 1.00 76.25 150 ALA A C 1
ATOM 1153 O O . ALA A 1 150 ? 4.485 20.886 -25.329 1.00 76.25 150 ALA A O 1
ATOM 1154 N N . LYS A 1 151 ? 2.750 19.493 -25.109 1.00 74.38 151 LYS A N 1
ATOM 1155 C CA . LYS A 1 151 ? 1.754 20.539 -24.872 1.00 74.38 151 LYS A CA 1
ATOM 1156 C C . LYS A 1 151 ? 1.504 20.642 -23.369 1.00 74.38 151 LYS A C 1
ATOM 1158 O O . LYS A 1 151 ? 1.004 19.691 -22.770 1.00 74.38 151 LYS A O 1
ATOM 1163 N N . VAL A 1 152 ? 1.853 21.772 -22.756 1.00 72.25 152 VAL A N 1
ATOM 1164 C CA . VAL A 1 152 ? 1.638 21.991 -21.317 1.00 72.25 152 VAL A CA 1
ATOM 1165 C C . VAL A 1 152 ? 0.246 22.579 -21.102 1.00 72.25 152 VAL A C 1
ATOM 1167 O O . VAL A 1 152 ? -0.032 23.717 -21.471 1.00 72.25 152 VAL A O 1
ATOM 1170 N N . THR A 1 153 ? -0.646 21.788 -20.509 1.00 72.00 153 THR A N 1
ATOM 1171 C CA . THR A 1 153 ? -1.995 22.224 -20.125 1.00 72.00 153 THR A CA 1
ATOM 1172 C C . THR A 1 153 ? -2.062 22.360 -18.610 1.00 72.00 153 THR A C 1
ATOM 1174 O O . THR A 1 153 ? -1.926 21.373 -17.893 1.00 72.00 153 THR A O 1
ATOM 1177 N N . HIS A 1 154 ? -2.290 23.576 -18.113 1.00 65.56 154 HIS A N 1
ATOM 1178 C CA . HIS A 1 154 ? -2.527 23.810 -16.690 1.00 65.56 154 HIS A CA 1
ATOM 1179 C C . HIS A 1 154 ? -4.015 23.625 -16.382 1.00 65.56 154 HIS A C 1
ATOM 1181 O O . HIS A 1 154 ? -4.860 24.386 -16.854 1.00 65.56 154 HIS A O 1
ATOM 1187 N N . HIS A 1 155 ? -4.346 22.605 -15.594 1.00 68.62 155 HIS A N 1
ATOM 1188 C CA . HIS A 1 155 ? -5.702 22.425 -15.084 1.00 68.62 155 HIS A CA 1
ATOM 1189 C C . HIS A 1 155 ? -5.984 23.422 -13.955 1.00 68.62 155 HIS A C 1
ATOM 1191 O O . HIS A 1 155 ? -5.088 23.775 -13.185 1.00 68.62 155 HIS A O 1
ATOM 1197 N N . LYS A 1 156 ? -7.242 23.867 -13.836 1.00 56.00 156 LYS A N 1
ATOM 1198 C CA . LYS A 1 156 ? -7.674 24.652 -12.673 1.00 56.00 156 LYS A CA 1
ATOM 1199 C C . LYS A 1 156 ? -7.500 23.803 -11.404 1.00 56.00 156 LYS A C 1
ATOM 1201 O O . LYS A 1 156 ? -7.836 22.618 -11.445 1.00 56.00 156 LYS A O 1
ATOM 1206 N N . PRO A 1 157 ? -7.009 24.376 -10.292 1.00 63.22 157 PRO A N 1
ATOM 1207 C CA . PRO A 1 157 ? -6.918 23.651 -9.031 1.00 63.22 157 PRO A CA 1
ATOM 1208 C C . PRO A 1 157 ? -8.305 23.124 -8.638 1.00 63.22 157 PRO A C 1
ATOM 1210 O O . PRO A 1 157 ? -9.284 23.865 -8.638 1.00 63.22 157 PRO A O 1
ATOM 1213 N N . THR A 1 158 ? -8.387 21.827 -8.340 1.00 68.38 158 THR A N 1
ATOM 1214 C CA . THR A 1 158 ? -9.641 21.087 -8.109 1.00 68.38 158 THR A CA 1
ATOM 1215 C C . THR A 1 158 ? -10.248 21.320 -6.724 1.00 68.38 158 THR A C 1
ATOM 1217 O O . THR A 1 158 ? -11.314 20.792 -6.427 1.00 68.38 158 THR A O 1
ATOM 1220 N N . GLY A 1 159 ? -9.570 22.084 -5.863 1.00 62.34 159 GLY A N 1
ATOM 1221 C CA . GLY A 1 159 ? -9.970 22.300 -4.471 1.00 62.34 159 GLY A CA 1
ATOM 1222 C C . GLY A 1 159 ? -9.646 21.133 -3.532 1.00 62.34 159 GLY A C 1
ATOM 1223 O O . GLY A 1 159 ? -9.948 21.221 -2.346 1.00 62.34 159 GLY A O 1
ATOM 1224 N N . ALA A 1 160 ? -9.017 20.058 -4.022 1.00 63.34 160 ALA A N 1
ATOM 1225 C CA . ALA A 1 160 ? -8.495 18.993 -3.170 1.00 63.34 160 ALA A CA 1
ATOM 1226 C C . ALA A 1 160 ? -7.368 19.536 -2.276 1.00 63.34 160 ALA A C 1
ATOM 1228 O O . ALA A 1 160 ? -6.464 20.221 -2.756 1.00 63.34 160 ALA A O 1
ATOM 1229 N N . PHE A 1 161 ? -7.420 19.221 -0.984 1.00 68.06 161 PHE A N 1
ATOM 1230 C CA . PHE A 1 161 ? -6.445 19.669 0.005 1.00 68.06 161 PHE A CA 1
ATOM 1231 C C . PHE A 1 161 ? -5.926 18.482 0.816 1.00 68.06 161 PHE A C 1
ATOM 1233 O O . PHE A 1 161 ? -6.640 17.507 1.052 1.00 68.06 161 PHE A O 1
ATOM 1240 N N . ALA A 1 162 ? -4.671 18.573 1.242 1.00 71.31 162 ALA A N 1
ATOM 1241 C CA . ALA A 1 162 ? -4.069 17.646 2.188 1.00 71.31 162 ALA A CA 1
ATOM 1242 C C . ALA A 1 162 ? -3.931 18.352 3.540 1.00 71.31 162 ALA A C 1
ATOM 1244 O O . ALA A 1 162 ? -3.543 19.518 3.591 1.00 71.31 162 ALA A O 1
ATOM 1245 N N . ILE A 1 163 ? -4.253 17.649 4.628 1.00 77.94 163 ILE A N 1
ATOM 1246 C CA . ILE A 1 163 ? -4.003 18.125 5.993 1.00 77.94 163 ILE A CA 1
ATOM 1247 C C . ILE A 1 163 ? -2.787 17.373 6.521 1.00 77.94 163 ILE A C 1
ATOM 1249 O O . ILE A 1 163 ? -2.857 16.160 6.727 1.00 77.94 163 ILE A O 1
ATOM 1253 N N . THR A 1 164 ? -1.700 18.103 6.752 1.00 82.62 164 THR A N 1
ATOM 1254 C CA . THR A 1 164 ? -0.489 17.604 7.409 1.00 82.62 164 THR A CA 1
ATOM 1255 C C . THR A 1 164 ? -0.436 18.187 8.815 1.00 82.62 164 THR A C 1
ATOM 1257 O O . THR A 1 164 ? -0.645 19.385 8.988 1.00 82.62 164 THR A O 1
ATOM 1260 N N . PHE A 1 165 ? -0.184 17.345 9.814 1.00 77.94 165 PHE A N 1
ATOM 1261 C CA . PHE A 1 165 ? -0.064 17.771 11.206 1.00 77.94 165 PHE A CA 1
ATOM 1262 C C . PHE A 1 165 ? 1.401 17.890 11.613 1.00 77.94 165 PHE A C 1
ATOM 1264 O O . PHE A 1 165 ? 2.201 17.010 11.297 1.00 77.94 165 PHE A O 1
ATOM 1271 N N . GLU A 1 166 ? 1.706 18.929 12.385 1.00 81.56 166 GLU A N 1
ATOM 1272 C CA . GLU A 1 166 ? 2.914 18.993 13.209 1.00 81.56 166 GLU A CA 1
ATOM 1273 C C . GLU A 1 166 ? 2.848 17.951 14.349 1.00 81.56 166 GLU A C 1
ATOM 1275 O O . GLU A 1 166 ? 1.742 17.512 14.695 1.00 81.56 166 GLU A O 1
ATOM 1280 N N . PRO A 1 167 ? 3.985 17.557 14.961 1.00 73.56 167 PRO A N 1
ATOM 1281 C CA . PRO A 1 167 ? 4.058 16.452 15.927 1.00 73.56 167 PRO A CA 1
ATOM 1282 C C . PRO A 1 167 ? 3.008 16.480 17.053 1.00 73.56 167 PRO A C 1
ATOM 1284 O O . PRO A 1 167 ? 2.420 15.445 17.357 1.00 73.56 167 PRO A O 1
ATOM 1287 N N . GLU A 1 168 ? 2.702 17.656 17.609 1.00 77.12 168 GLU A N 1
ATOM 1288 C CA . GLU A 1 168 ? 1.706 17.840 18.684 1.00 77.12 168 GLU A CA 1
ATOM 1289 C C . GLU A 1 168 ? 0.382 18.458 18.199 1.00 77.12 168 GLU A C 1
ATOM 1291 O O . GLU A 1 168 ? -0.567 18.623 18.967 1.00 77.12 168 GLU A O 1
ATOM 1296 N N . GLY A 1 169 ? 0.277 18.783 16.907 1.00 76.81 169 GLY A N 1
ATOM 1297 C CA . GLY A 1 169 ? -0.846 19.552 16.365 1.00 76.81 169 GLY A CA 1
ATOM 1298 C C . GLY A 1 169 ? -2.203 18.867 16.540 1.00 76.81 169 GLY A C 1
ATOM 1299 O O . GLY A 1 169 ? -3.215 19.543 16.697 1.00 76.81 169 GLY A O 1
ATOM 1300 N N . ARG A 1 170 ? -2.236 17.528 16.568 1.00 77.56 170 ARG A N 1
ATOM 1301 C CA . ARG A 1 170 ? -3.468 16.754 16.807 1.00 77.56 170 ARG A CA 1
ATOM 1302 C C . ARG A 1 170 ? -4.024 16.979 18.211 1.00 77.56 170 ARG A C 1
ATOM 1304 O O . ARG A 1 170 ? -5.213 17.239 18.366 1.00 77.56 170 ARG A O 1
ATOM 1311 N N . PHE A 1 171 ? -3.147 16.912 19.209 1.00 76.56 171 PHE A N 1
ATOM 1312 C CA . PHE A 1 171 ? -3.508 17.031 20.617 1.00 76.56 171 PHE A CA 1
ATOM 1313 C C . PHE A 1 171 ? -4.001 18.440 20.949 1.00 76.56 171 PHE A C 1
ATOM 1315 O O . PHE A 1 171 ? -5.034 18.607 21.594 1.00 76.56 171 PHE A O 1
ATOM 1322 N N . LEU A 1 172 ? -3.314 19.459 20.427 1.00 80.06 172 LEU A N 1
ATOM 1323 C CA . LEU A 1 172 ? -3.698 20.857 20.618 1.00 80.06 172 LEU A CA 1
ATOM 1324 C C . LEU A 1 172 ? -5.078 21.171 20.020 1.00 80.06 172 LEU A C 1
ATOM 1326 O O . LEU A 1 172 ? -5.846 21.926 20.612 1.00 80.06 172 LEU A O 1
ATOM 1330 N N . VAL A 1 173 ? -5.414 20.574 18.871 1.00 80.88 173 VAL A N 1
ATOM 1331 C CA . VAL A 1 173 ? -6.723 20.765 18.232 1.00 80.88 173 VAL A CA 1
ATOM 1332 C C . VAL A 1 173 ? -7.855 20.178 19.077 1.00 80.88 173 VAL A C 1
ATOM 1334 O O . VAL A 1 173 ? -8.880 20.836 19.234 1.00 80.88 173 VAL A O 1
ATOM 1337 N N . GLU A 1 174 ? -7.688 18.982 19.646 1.00 75.25 174 GLU A N 1
ATOM 1338 C CA . GLU A 1 174 ? -8.707 18.392 20.528 1.00 75.25 174 GLU A CA 1
ATOM 1339 C C . GLU A 1 174 ? -8.833 19.138 21.860 1.00 75.25 174 GLU A C 1
ATOM 1341 O O . GLU A 1 174 ? -9.950 19.378 22.317 1.00 75.25 174 GLU A O 1
ATOM 1346 N N . GLN A 1 175 ? -7.717 19.560 22.466 1.00 74.19 175 GLN A N 1
ATOM 1347 C CA . GLN A 1 175 ? -7.751 20.339 23.708 1.00 74.19 175 GLN A CA 1
ATOM 1348 C C . GLN A 1 175 ? -8.470 21.680 23.543 1.00 74.19 175 GLN A C 1
ATOM 1350 O O . GLN A 1 175 ? -9.264 22.056 24.402 1.00 74.19 175 GLN A O 1
ATOM 1355 N N . ALA A 1 176 ? -8.229 22.384 22.436 1.00 71.88 176 ALA A N 1
ATOM 1356 C CA . ALA A 1 176 ? -8.872 23.667 22.158 1.00 71.88 176 ALA A CA 1
ATOM 1357 C C . ALA A 1 176 ? -10.398 23.562 21.953 1.00 71.88 176 ALA A C 1
ATOM 1359 O O . ALA A 1 176 ? -11.092 24.574 22.003 1.00 71.88 176 ALA A O 1
ATOM 1360 N N . ASP A 1 177 ? -10.923 22.364 21.688 1.00 71.44 177 ASP A N 1
ATOM 1361 C CA . ASP A 1 177 ? -12.361 22.083 21.584 1.00 71.44 177 ASP A CA 1
ATOM 1362 C C . ASP A 1 177 ? -12.955 21.572 22.909 1.00 71.44 177 ASP A C 1
ATOM 1364 O O . ASP A 1 177 ? -14.121 21.817 23.195 1.00 71.44 177 ASP A O 1
ATOM 1368 N N . GLY A 1 178 ? -12.151 20.884 23.730 1.00 58.78 178 GLY A N 1
ATOM 1369 C CA . GLY A 1 178 ? -12.542 20.398 25.059 1.00 58.78 178 GLY A CA 1
ATOM 1370 C C . GLY A 1 178 ? -12.469 21.446 26.176 1.00 58.78 178 GLY A C 1
ATOM 1371 O O . GLY A 1 178 ? -13.046 21.236 27.243 1.00 58.78 178 GLY A O 1
ATOM 1372 N N . ALA A 1 179 ? -11.781 22.569 25.957 1.00 54.72 179 ALA A N 1
ATOM 1373 C CA . ALA A 1 179 ? -11.840 23.712 26.857 1.00 54.72 179 ALA A CA 1
ATOM 1374 C C . ALA A 1 179 ? -13.234 24.343 26.754 1.00 54.72 179 ALA A C 1
ATOM 1376 O O . ALA A 1 179 ? -13.539 25.024 25.775 1.00 54.72 179 ALA A O 1
ATOM 1377 N N . ALA A 1 180 ? -14.086 24.094 27.754 1.00 50.62 180 ALA A N 1
ATOM 1378 C CA . ALA A 1 180 ? -15.336 24.823 27.898 1.00 50.62 180 ALA A CA 1
ATOM 1379 C C . ALA A 1 180 ? -15.019 26.321 27.842 1.00 50.62 180 ALA A C 1
ATOM 1381 O O . ALA A 1 180 ? -14.141 26.804 28.562 1.00 50.62 180 ALA A O 1
ATOM 1382 N N . GLU A 1 181 ? -15.702 27.042 26.960 1.00 54.69 181 GLU A N 1
ATOM 1383 C CA . GLU A 1 181 ? -15.672 28.496 26.937 1.00 54.69 181 GLU A CA 1
ATOM 1384 C C . GLU A 1 181 ? -16.368 28.957 28.226 1.00 54.69 181 GLU A C 1
ATOM 1386 O O . GLU A 1 181 ? -17.586 29.098 28.280 1.00 54.69 181 GLU A O 1
ATOM 1391 N N . VAL A 1 182 ? -15.607 29.040 29.323 1.00 58.03 182 VAL A N 1
ATOM 1392 C CA . VAL A 1 182 ? -16.114 29.556 30.593 1.00 58.03 182 VAL A CA 1
ATOM 1393 C C . VAL A 1 182 ? -16.331 31.041 30.369 1.00 58.03 182 VAL A C 1
ATOM 1395 O O . VAL A 1 182 ? -15.367 31.784 30.169 1.00 58.03 182 VAL A O 1
ATOM 1398 N N . ASP A 1 183 ? -17.598 31.444 30.357 1.00 66.62 183 ASP A N 1
ATOM 1399 C CA . ASP A 1 183 ? -17.989 32.843 30.267 1.00 66.62 183 ASP A CA 1
ATOM 1400 C C . ASP A 1 183 ? -17.236 33.653 31.335 1.00 66.62 183 ASP A C 1
ATOM 1402 O O . ASP A 1 183 ? -17.012 33.180 32.456 1.00 66.62 183 ASP A O 1
ATOM 1406 N N . ALA A 1 184 ? -16.804 34.863 30.985 1.00 70.00 184 ALA A N 1
ATOM 1407 C CA . ALA A 1 184 ? -15.981 35.691 31.862 1.00 70.00 184 ALA A CA 1
ATOM 1408 C C . ALA A 1 184 ? -16.691 35.947 33.204 1.00 70.00 184 ALA A C 1
ATOM 1410 O O . ALA A 1 184 ? -16.053 35.927 34.260 1.00 70.00 184 ALA A O 1
ATOM 1411 N N . ASP A 1 185 ? -18.017 36.076 33.152 1.00 71.50 185 ASP A N 1
ATOM 1412 C CA . ASP A 1 185 ? -18.895 36.263 34.304 1.00 71.50 185 ASP A CA 1
ATOM 1413 C C . ASP A 1 185 ? -18.947 35.018 35.207 1.00 71.50 185 ASP A C 1
ATOM 1415 O O . ASP A 1 185 ? -19.002 35.125 36.434 1.00 71.50 185 ASP A O 1
ATOM 1419 N N . GLU A 1 186 ? -18.900 33.815 34.629 1.00 71.69 186 GLU A N 1
ATOM 1420 C CA . GLU A 1 186 ? -18.895 32.558 35.385 1.00 71.69 186 GLU A CA 1
ATOM 1421 C C . GLU A 1 186 ? -17.540 32.321 36.061 1.00 71.69 186 GLU A C 1
ATOM 1423 O O . GLU A 1 186 ? -17.470 31.910 37.223 1.00 71.69 186 GLU A O 1
ATOM 1428 N N . LEU A 1 187 ? -16.451 32.682 35.377 1.00 74.62 187 LEU A N 1
ATOM 1429 C CA . LEU A 1 187 ? -15.107 32.656 35.947 1.00 74.62 187 LEU A CA 1
ATOM 1430 C C . LEU A 1 187 ? -14.978 33.618 37.140 1.00 74.62 187 LEU A C 1
ATOM 1432 O O . LEU A 1 187 ? -14.294 33.309 38.121 1.00 74.62 187 LEU A O 1
ATOM 1436 N N . GLU A 1 188 ? -15.620 34.785 37.069 1.00 79.19 188 GLU A N 1
ATOM 1437 C CA . GLU A 1 188 ? -15.630 35.757 38.160 1.00 79.19 188 GLU A CA 1
ATOM 1438 C C . GLU A 1 188 ? -16.436 35.254 39.367 1.00 79.19 188 GLU A C 1
ATOM 1440 O O . GLU A 1 188 ? -15.915 35.286 40.486 1.00 79.19 188 GLU A O 1
ATOM 1445 N N . ARG A 1 189 ? -17.621 34.660 39.154 1.00 79.69 189 ARG A N 1
ATOM 1446 C CA . ARG A 1 189 ? -18.401 34.019 40.234 1.00 79.69 189 ARG A CA 1
ATOM 1447 C C . ARG A 1 189 ? -17.617 32.922 40.949 1.00 79.69 189 ARG A C 1
ATOM 1449 O O . ARG A 1 189 ? -17.551 32.913 42.176 1.00 79.69 189 ARG A O 1
ATOM 1456 N N . LEU A 1 190 ? -16.958 32.035 40.201 1.00 80.94 190 LEU A N 1
ATOM 1457 C CA . LEU A 1 190 ? -16.157 30.951 40.784 1.00 80.94 190 LEU A CA 1
ATOM 1458 C C . LEU A 1 190 ? -14.985 31.482 41.622 1.00 80.94 190 LEU A C 1
ATOM 1460 O O . LEU A 1 190 ? -14.654 30.923 42.670 1.00 80.94 190 LEU A O 1
ATOM 1464 N N . ARG A 1 191 ? -14.365 32.591 41.199 1.00 81.38 191 ARG A N 1
ATOM 1465 C CA . ARG A 1 191 ? -13.316 33.261 41.982 1.00 81.38 191 ARG A CA 1
ATOM 1466 C C . ARG A 1 191 ? -13.864 33.879 43.263 1.00 81.38 191 ARG A C 1
ATOM 1468 O O . ARG A 1 191 ? -13.185 33.820 44.289 1.00 81.38 191 ARG A O 1
ATOM 1475 N N . GLU A 1 192 ? -15.053 34.471 43.225 1.00 81.75 192 GLU A N 1
ATOM 1476 C CA . GLU A 1 192 ? -15.707 34.994 44.426 1.00 81.75 192 GLU A CA 1
ATOM 1477 C C . GLU A 1 192 ? -16.066 33.886 45.414 1.00 81.75 192 GLU A C 1
ATOM 1479 O O . GLU A 1 192 ? -15.773 34.016 46.603 1.00 81.75 192 GLU A O 1
ATOM 1484 N N . ASP A 1 193 ? -16.630 32.778 44.944 1.00 79.56 193 ASP A N 1
ATOM 1485 C CA . ASP A 1 193 ? -17.006 31.660 45.809 1.00 79.56 193 ASP A CA 1
ATOM 1486 C C . ASP A 1 193 ? -15.781 30.980 46.424 1.00 79.56 193 ASP A C 1
ATOM 1488 O O . ASP A 1 193 ? -15.764 30.687 47.620 1.00 79.56 193 ASP A O 1
ATOM 1492 N N . SER A 1 194 ? -14.692 30.858 45.664 1.00 80.00 194 SER A N 1
ATOM 1493 C CA . SER A 1 194 ? -13.413 30.374 46.187 1.00 80.00 194 SER A CA 1
ATOM 1494 C C . SER A 1 194 ? -12.836 31.303 47.272 1.00 80.00 194 SER A C 1
ATOM 1496 O O . SER A 1 194 ? -12.325 30.834 48.291 1.00 80.00 194 SER A O 1
ATOM 1498 N N . ARG A 1 195 ? -12.990 32.630 47.133 1.00 83.44 195 ARG A N 1
ATOM 1499 C CA . ARG A 1 195 ? -12.608 33.593 48.186 1.00 83.44 195 ARG A CA 1
ATOM 1500 C C . ARG A 1 195 ? -13.490 33.482 49.430 1.00 83.44 195 ARG A C 1
ATOM 1502 O O . ARG A 1 195 ? -12.963 33.590 50.535 1.00 83.44 195 ARG A O 1
ATOM 1509 N N . LYS A 1 196 ? -14.802 33.271 49.271 1.00 78.31 196 LYS A N 1
ATOM 1510 C CA . LYS A 1 196 ? -15.734 33.069 50.395 1.00 78.31 196 LYS A CA 1
ATOM 1511 C C . LYS A 1 196 ? -15.397 31.793 51.162 1.00 78.31 196 LYS A C 1
ATOM 1513 O O . LYS A 1 196 ? -15.314 31.844 52.384 1.00 78.31 196 LYS A O 1
ATOM 1518 N N . LEU A 1 197 ? -15.119 30.696 50.459 1.00 75.56 197 LEU A N 1
ATOM 1519 C CA . LEU A 1 197 ? -14.694 29.432 51.065 1.00 75.56 197 LEU A CA 1
ATOM 1520 C C . LEU A 1 197 ? -13.387 29.593 51.846 1.00 75.56 197 LEU A C 1
ATOM 1522 O O . LEU A 1 197 ? -13.327 29.235 53.018 1.00 75.56 197 LEU A O 1
ATOM 1526 N N . ALA A 1 198 ? -12.379 30.240 51.255 1.00 76.44 198 ALA A N 1
ATOM 1527 C CA . ALA A 1 198 ? -11.120 30.515 51.946 1.00 76.44 198 ALA A CA 1
ATOM 1528 C C . ALA A 1 198 ? -11.296 31.437 53.172 1.00 76.44 198 ALA A C 1
ATOM 1530 O O . ALA A 1 198 ? -10.542 31.346 54.142 1.00 76.44 198 ALA A O 1
ATOM 1531 N N . ALA A 1 199 ? -12.276 32.347 53.147 1.00 74.62 199 ALA A N 1
ATOM 1532 C CA . ALA A 1 199 ? -12.614 33.186 54.295 1.00 74.62 199 ALA A CA 1
ATOM 1533 C C . ALA A 1 199 ? -13.334 32.396 55.402 1.00 74.62 199 ALA A C 1
ATOM 1535 O O . ALA A 1 199 ? -13.038 32.608 56.576 1.00 74.62 199 ALA A O 1
ATOM 1536 N N . MET A 1 200 ? -14.228 31.471 55.038 1.00 69.75 200 MET A N 1
ATOM 1537 C CA . MET A 1 200 ? -14.914 30.570 55.973 1.00 69.75 200 MET A CA 1
ATOM 1538 C C . MET A 1 200 ? -13.936 29.603 56.651 1.00 69.75 200 MET A C 1
ATOM 1540 O O . MET A 1 200 ? -13.975 29.456 57.871 1.00 69.75 200 MET A O 1
ATOM 1544 N N . GLU A 1 201 ? -12.992 29.045 55.892 1.00 70.69 201 GLU A N 1
ATOM 1545 C CA . GLU A 1 201 ? -11.936 28.169 56.409 1.00 70.69 201 GLU A CA 1
ATOM 1546 C C . GLU A 1 201 ? -11.042 28.902 57.427 1.00 70.69 201 GLU A C 1
ATOM 1548 O O . GLU A 1 201 ? -10.779 28.400 58.518 1.00 70.69 201 GLU A O 1
ATOM 1553 N N . ARG A 1 202 ? -10.652 30.154 57.143 1.00 73.94 202 ARG A N 1
ATOM 1554 C CA . ARG A 1 202 ? -9.893 30.995 58.094 1.00 73.94 202 ARG A CA 1
ATOM 1555 C C . ARG A 1 202 ? -10.692 31.412 59.324 1.00 73.94 202 ARG A C 1
ATOM 1557 O O . ARG A 1 202 ? -10.094 31.684 60.362 1.00 73.94 202 ARG A O 1
ATOM 1564 N N . ALA A 1 203 ? -12.013 31.496 59.207 1.00 70.19 203 ALA A N 1
ATOM 1565 C CA . ALA A 1 203 ? -12.905 31.767 60.327 1.00 70.19 203 ALA A CA 1
ATOM 1566 C C . ALA A 1 203 ? -13.169 30.517 61.189 1.00 70.19 203 ALA A C 1
ATOM 1568 O O . ALA A 1 203 ? -13.897 30.614 62.175 1.00 70.19 203 ALA A O 1
ATOM 1569 N N . GLY A 1 204 ? -12.580 29.364 60.842 1.00 62.56 204 GLY A N 1
ATOM 1570 C CA . GLY A 1 204 ? -12.764 28.106 61.565 1.00 62.56 204 GLY A CA 1
ATOM 1571 C C . GLY A 1 204 ? -14.153 27.498 61.376 1.00 62.56 204 GLY A C 1
ATOM 1572 O O . GLY A 1 204 ? -14.572 26.680 62.191 1.00 62.56 204 GLY A O 1
ATOM 1573 N N . VAL A 1 205 ? -14.880 27.911 60.332 1.00 66.56 205 VAL A N 1
ATOM 1574 C CA . VAL A 1 205 ? -16.169 27.318 59.973 1.00 66.56 205 VAL A CA 1
ATOM 1575 C C . VAL A 1 205 ? -15.884 26.020 59.227 1.00 66.56 205 VAL A C 1
ATOM 1577 O O . VAL A 1 205 ? -15.591 26.032 58.033 1.00 66.56 205 VAL A O 1
ATOM 1580 N N . ASP A 1 206 ? -15.944 24.908 59.955 1.00 64.81 206 ASP A N 1
ATOM 1581 C CA . ASP A 1 206 ? -15.855 23.567 59.389 1.00 64.81 206 ASP A CA 1
ATOM 1582 C C . ASP A 1 206 ? -17.204 23.191 58.758 1.00 64.81 206 ASP A C 1
ATOM 1584 O O . ASP A 1 206 ? -18.189 22.900 59.438 1.00 64.81 206 ASP A O 1
ATOM 1588 N N . ASN A 1 207 ? -17.267 23.258 57.431 1.00 62.12 207 ASN A N 1
ATOM 1589 C CA . ASN A 1 207 ? -18.460 22.938 56.653 1.00 62.12 207 ASN A CA 1
ATOM 1590 C C . ASN A 1 207 ? -18.743 21.427 56.568 1.00 62.12 207 ASN A C 1
ATOM 1592 O O . ASN A 1 207 ? -19.821 21.054 56.102 1.00 62.12 207 ASN A O 1
ATOM 1596 N N . TRP A 1 208 ? -17.836 20.569 57.043 1.00 59.81 208 TRP A N 1
ATOM 1597 C CA . TRP A 1 208 ? -18.030 19.119 57.050 1.00 59.81 208 TRP A CA 1
ATOM 1598 C C . TRP A 1 208 ? -19.005 18.671 58.145 1.00 59.81 208 TRP A C 1
ATOM 1600 O O . TRP A 1 208 ? -19.858 17.827 57.886 1.00 59.81 208 TRP A O 1
ATOM 1610 N N . GLN A 1 209 ? -19.015 19.335 59.308 1.00 58.28 209 GLN A N 1
ATOM 1611 C CA . GLN A 1 209 ? -19.951 19.012 60.399 1.00 58.28 209 GLN A CA 1
ATOM 1612 C C . GLN A 1 209 ? -21.425 19.252 60.032 1.00 58.28 209 GLN A C 1
ATOM 1614 O O . GLN A 1 209 ? -22.312 18.544 60.503 1.00 58.28 209 GLN A O 1
ATOM 1619 N N . GLY A 1 210 ? -21.707 20.243 59.179 1.00 59.25 210 GLY A N 1
ATOM 1620 C CA . GLY A 1 210 ? -23.066 20.511 58.699 1.00 59.25 210 GLY A CA 1
ATOM 1621 C C . GLY A 1 210 ? -23.564 19.475 57.686 1.00 59.25 210 GLY A C 1
ATOM 1622 O O . GLY A 1 210 ? -24.759 19.190 57.642 1.00 59.25 210 GLY A 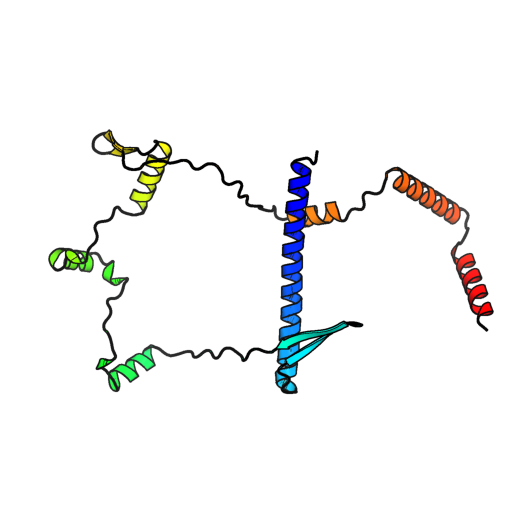O 1
ATOM 1623 N N . ILE A 1 211 ? -22.652 18.901 56.894 1.00 58.12 211 ILE A N 1
ATOM 1624 C CA . ILE A 1 211 ? -22.952 17.816 55.950 1.00 58.12 211 ILE A CA 1
ATOM 1625 C C . ILE A 1 211 ? -23.198 16.518 56.718 1.00 58.12 211 ILE A C 1
ATOM 1627 O O . ILE A 1 211 ? -24.173 15.830 56.424 1.00 58.12 211 ILE A O 1
ATOM 1631 N N . ASP A 1 212 ? -22.386 16.234 57.737 1.00 61.31 212 ASP A N 1
ATOM 1632 C CA . ASP A 1 212 ? -22.577 15.075 58.611 1.00 61.31 212 ASP A CA 1
ATOM 1633 C C . ASP A 1 212 ? -23.922 15.156 59.347 1.00 61.31 212 ASP A C 1
ATOM 1635 O O . ASP A 1 212 ? -24.693 14.202 59.306 1.00 61.31 212 ASP A O 1
ATOM 1639 N N . TYR A 1 213 ? -24.274 16.322 59.903 1.00 62.25 213 TYR A N 1
ATOM 1640 C CA . TYR A 1 213 ? -25.571 16.546 60.555 1.00 62.25 213 TYR A CA 1
ATOM 1641 C C . TYR A 1 213 ? -26.763 16.416 59.589 1.00 62.25 213 TYR A C 1
ATOM 1643 O O . TYR A 1 213 ? -27.800 15.856 59.942 1.00 62.25 213 TYR A O 1
ATOM 1651 N N . ALA A 1 214 ? -26.628 16.903 58.351 1.00 61.34 214 ALA A N 1
ATOM 1652 C CA . ALA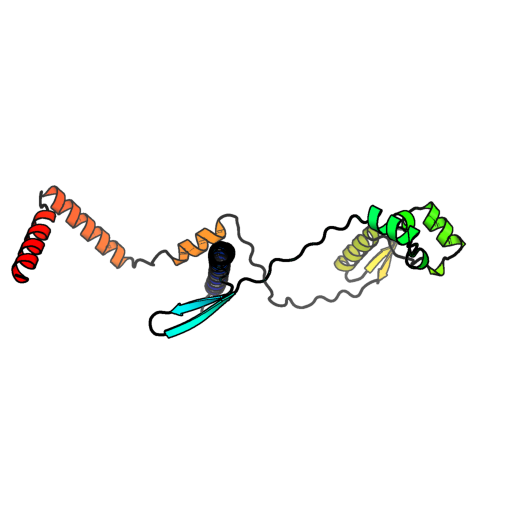 A 1 214 ? -27.666 16.761 57.329 1.00 61.34 214 ALA A CA 1
ATOM 1653 C C . ALA A 1 214 ? -27.832 15.303 56.860 1.00 61.34 214 ALA A C 1
ATOM 1655 O O . ALA A 1 214 ? -28.952 14.866 56.603 1.00 61.34 214 ALA A O 1
ATOM 1656 N N . MET A 1 215 ? -26.733 14.550 56.771 1.00 68.56 215 MET A N 1
ATOM 1657 C CA . MET A 1 215 ? -26.734 13.121 56.447 1.00 68.56 215 MET A CA 1
ATOM 1658 C C . MET A 1 215 ? -27.321 12.277 57.587 1.00 68.56 215 MET A C 1
ATOM 1660 O O . MET A 1 215 ? -28.049 11.325 57.315 1.00 68.56 215 MET A O 1
ATOM 1664 N N . GLU A 1 216 ? -27.068 12.643 58.847 1.00 68.69 216 GLU A N 1
ATOM 1665 C CA . GLU A 1 216 ? -27.672 12.013 60.031 1.00 68.69 216 GLU A CA 1
ATOM 1666 C C . GLU A 1 216 ? -29.199 12.205 60.047 1.00 68.69 216 GLU A C 1
ATOM 1668 O O . GLU A 1 216 ? -29.946 11.235 60.158 1.00 68.69 216 GLU A O 1
ATOM 1673 N N . LEU A 1 217 ? -29.669 13.435 59.807 1.00 65.00 217 LEU A N 1
ATOM 1674 C CA . LEU A 1 217 ? -31.098 13.769 59.708 1.00 65.00 217 LEU A CA 1
ATOM 1675 C C . LEU A 1 217 ? -31.819 13.065 58.549 1.00 65.00 217 LEU A C 1
ATOM 1677 O O . LEU A 1 217 ? -33.006 12.762 58.657 1.00 65.00 217 LEU A O 1
ATOM 1681 N N . LEU A 1 218 ? -31.125 12.820 57.434 1.00 65.06 218 LEU A N 1
ATOM 1682 C CA . LEU A 1 218 ? -31.678 12.089 56.292 1.00 65.06 218 LEU A CA 1
ATOM 1683 C C . LEU A 1 218 ? -31.758 10.578 56.554 1.00 65.06 218 LEU A C 1
ATOM 1685 O O . LEU A 1 218 ? -32.721 9.952 56.122 1.00 65.06 218 LEU A O 1
ATOM 1689 N N . ASN A 1 219 ? -30.802 10.005 57.293 1.00 64.00 219 ASN A N 1
ATOM 1690 C CA . ASN A 1 219 ? -30.808 8.582 57.653 1.00 64.00 219 ASN A CA 1
ATOM 1691 C C . ASN A 1 219 ? -31.855 8.234 58.725 1.00 64.00 219 ASN A C 1
ATOM 1693 O O . ASN A 1 219 ? -32.399 7.135 58.700 1.00 64.00 219 ASN A O 1
ATOM 1697 N N . GLU A 1 220 ? -32.165 9.146 59.650 1.00 54.72 220 GLU A N 1
ATOM 1698 C CA . GLU A 1 220 ? -33.211 8.922 60.664 1.00 54.72 220 GLU A CA 1
ATOM 1699 C C . GLU A 1 220 ? -34.640 9.002 60.093 1.00 54.72 220 GLU A C 1
ATOM 1701 O O . GLU A 1 220 ? -35.573 8.471 60.690 1.00 54.72 220 GLU A O 1
ATOM 1706 N N . ALA A 1 221 ? -34.833 9.633 58.930 1.00 51.97 221 ALA A N 1
ATOM 1707 C CA . ALA A 1 221 ? -36.142 9.758 58.283 1.00 51.97 221 ALA A CA 1
ATOM 1708 C C . ALA A 1 221 ? -36.562 8.514 57.467 1.00 51.97 221 ALA A C 1
ATOM 1710 O O . ALA A 1 221 ? -37.714 8.437 57.033 1.00 51.97 221 ALA A O 1
ATOM 1711 N N . GLU A 1 222 ? -35.654 7.553 57.252 1.00 50.28 222 GLU A N 1
ATOM 1712 C CA . GLU A 1 222 ? -35.903 6.307 56.503 1.00 50.28 222 GLU A CA 1
ATOM 1713 C C . GLU A 1 222 ? -36.141 5.066 57.396 1.00 50.28 222 GLU A C 1
ATOM 1715 O O . GLU A 1 222 ? -36.319 3.960 56.877 1.00 50.28 222 GLU A O 1
ATOM 1720 N N . SER A 1 223 ? -36.202 5.234 58.722 1.00 43.62 223 SER A N 1
ATOM 1721 C CA . SER A 1 223 ? -36.466 4.170 59.715 1.00 43.62 223 SER A CA 1
ATOM 1722 C C . SER A 1 223 ? -37.716 4.427 60.549 1.00 43.62 223 SER A C 1
ATOM 1724 O O . SER A 1 223 ? -38.450 3.446 60.813 1.00 43.62 223 SER A O 1
#

Sequence (223 aa):
MTSLQEINRRVVLAKVRSERATAEYKDAREMAEQALAAAYKKEGVEKLAVLLPGAGKVAAVTVKQGTVSVEVDEAALLATVEEHQPDEVELVADPEALTDPDVLAWLGKHRLDLLIRRVRPVWRAALVKEATERGGRIVVKKTGEEVEIAKVTHHKPTGAFAITFEPEGRFLVEQADGAAEVDADELERLREDSRKLAAMERAGVDNWQGIDYAMELLNEAES

Organism: NCBI:txid2604572

Radius of gyration: 37.34 Å; chains: 1; bounding box: 63×73×95 Å

InterPro domains:
  IPR058007 Gp5.9 [PF25708] (180-221)

=== Feature glossary ===
The features interleaved in this record are:

— What the protein is —

Sequence gives the chain of amino acids in standard one-letter code (A=alanine, C=cysteine, …, Y=tyrosine), read N→C. It is the only feature that is directly encoded by the gene; all structural features are derived from the folded form of this sequence.

Database cross-references. InterPro integrates a dozen domain/family signature databases into unified entries with residue-range hits. GO terms attach function/process/location labels with evidence codes. CATH codes position the fold in a four-level structural taxonomy. Organism is the NCBI-taxonomy species name.

— Where its atoms are —

Atomic coordinates in PDBx/mmCIF format — the same representation the Protein Data Bank distributes. Each line of the _atom_site loop places one backbone atom in Cartesian space (units: ångströms, origin: arbitrary).

The six renders are orthographic views along the three Cartesian axes in both directions. Representation (cartoon, sticks, or surface) and color scheme (sequence-rainbow or by-chain) vary across proteins so the training set covers all the common visualization conventions.

— Local backbone conformation —

Eight-state secondary structure (DSSP): H is the canonical α-helix, G the tighter 3₁₀-helix, I the wider π-helix; E/B are β-structure, T and S are turns and bends, and '-' is everything else. DSSP derives these from the pattern of main-chain N–H···O=C hydrogen bonds, not from the sequence.

P-SEA three-state annotation labels each residue as helix, strand, or coil based purely on the geometry of the Cα trace. It serves as a fallback when the full backbone (and thus DSSP) is unavailable.

The φ/ψ torsion pair specifies the backbone conformation at each residue. φ rotates about the N–Cα bond, ψ about the Cα–C bond. Steric clashes forbid most of the (φ, ψ) plane — the allowed regions (α-helix basin, β-sheet basin, left-handed helix) are the Ramachandran-allowed regions.

— Global shape and packing —

The geometric summary reports three shape descriptors. Rg (radius of gyration) measures how spread out the Cα atoms are about their centre of mass; compact globular proteins have small Rg, elongated or unfolded ones large. Cα contacts (<8 Å, |i−j|>4) count long-range residue pairs in spatial proximity — high for tightly packed folds, near zero for rods or random coil. The bounding-box extents give the protein's footprint along x, y, z in Å.

Solvent-accessible surface area (SASA) is the area in Å² traced out by the centre of a 1.4 Å probe sphere (a water molecule) rolled over the protein's van der Waals surface (Shrake–Rupley / Lee–Richards construction). Buried residues have near-zero SASA; fully exposed residues can exceed 200 Å². The total SASA scales roughly with the number of surface residues.

The contact map is a binary N×N matrix image: pixel (i, j) is dark where Cα_i and Cα_j are within 8 Å and |i−j|>4. Because the |i−j|>4 filter removes local helical contacts, off-diagonal stripes parallel to the main diagonal indicate parallel β-sheets; stripes perpendicular to it indicate antiparallel β-sheets. The Ramachandran plot scatters every residue's (φ, ψ) pair against the sterically allowed regions. The PAE heatmap renders the predicted-aligned-error matrix.

— Structural neighborhood —

3Di is Foldseek's structural alphabet. Each residue is assigned one of twenty discrete states based on how its Cα sits relative to its spatial (not sequential) neighbors. Aligning 3Di strings finds structural homologs roughly as well as full 3D superposition, but orders of magnitude faster.

Nearest PDB neighbors are the top structural matches found by Foldseek when searching this structure against the entire Protein Data Bank. Each hit reports a TM-score (0 to 1; >0.5 almost always implies the same fold) and an E-value. These are *structural* homologs — they may share no detectable sequence similarity.

— Confidence and disorder —

For AlphaFold models, the B-factor field carries pLDDT — the model's own estimate of local accuracy on a 0–100 scale. Regions with pLDDT<50 should be treated as essentially unmodeled; they often correspond to intrinsically disordered segments.

Crystallographic B-factors measure how much each atom's electron density is smeared out, in Å². They rise in mobile loops and surface residues and fall in the buried interior. In AlphaFold models this column is repurposed to hold pLDDT instead.

Predicted aligned error is AlphaFold's pairwise confidence. Unlike pLDDT (per-residue), PAE is per-residue-pair and captures whether two parts of the structure are correctly placed relative to each other. Units are ångströms of expected positional error.